Protein AF-A0A0P1FKQ5-F1 (afdb_monomer)

Nearest PDB structures (foldseek):
  5xxp-assembly1_B  TM=9.428E-01  e=2.043E-04  Cupriavidus necator
  1ixc-assembly1_B-2  TM=9.604E-01  e=7.512E-04  Cupriavidus necator
  7d98-assembly1_Q  TM=9.464E-01  e=1.116E-03  Cupriavidus necator
  2esn-assembly1_D  TM=8.314E-01  e=1.892E-02  Pseudomonas aeruginosa
  2esn-assembly1_C  TM=7.978E-01  e=2.119E-02  Pseudomonas aeruginosa

pLDDT: mean 91.48, std 8.64, range [44.66, 98.44]

Sequence (291 aa):
MAELKNHPLLFEMLRSFTTLAATLNLSRAVEHLGSTRQTVRRHINTLEEIKGERLFIVDDRQYHLTEAGRHALQEAQDLQERGLAWLNNETGHVGGLHHIAKDDEDGWYFYLQQHSLDKLWRDKSALLRQGVQCWAEAEGDITSEALDPVRSYLMVFRRASVGWVCSAVGSDSSYATWYGRRWEYSAVGREVPRLPGGATHASQLHQPFEEIRGTGSLLYDHIHTRMDRGEAGANESISFKRLLLGCRYPDNSFALASLVVRSHALEIQGVSASMIERMPKDLIMDDIRLG

Structure (mmCIF, N/CA/C/O backbone):
data_AF-A0A0P1FKQ5-F1
#
_entry.id   AF-A0A0P1FKQ5-F1
#
loop_
_atom_site.group_PDB
_atom_site.id
_atom_site.type_symbol
_atom_site.label_atom_id
_atom_site.label_alt_id
_atom_site.label_comp_id
_atom_site.label_asym_id
_atom_site.label_entity_id
_atom_site.label_seq_id
_atom_site.pdbx_PDB_ins_code
_atom_site.Cartn_x
_atom_site.Cartn_y
_atom_site.Cartn_z
_atom_site.occupancy
_atom_site.B_iso_or_equiv
_atom_site.auth_seq_id
_atom_site.auth_comp_id
_atom_site.auth_asym_id
_atom_site.auth_atom_id
_atom_site.pdbx_PDB_model_num
ATOM 1 N N . MET A 1 1 ? -30.309 -11.182 11.027 1.00 44.66 1 MET A N 1
ATOM 2 C CA . MET A 1 1 ? -30.112 -9.863 10.388 1.00 44.66 1 MET A CA 1
ATOM 3 C C . MET A 1 1 ? -30.263 -8.822 11.477 1.00 44.66 1 MET A C 1
ATOM 5 O O . MET A 1 1 ? -31.331 -8.773 12.071 1.00 44.66 1 MET A O 1
ATOM 9 N N . ALA A 1 2 ? -29.200 -8.095 11.824 1.00 46.97 2 ALA A N 1
ATOM 10 C CA . ALA A 1 2 ? -29.280 -7.063 12.856 1.00 46.97 2 ALA A CA 1
ATOM 11 C C . ALA A 1 2 ? -30.219 -5.942 12.377 1.00 46.97 2 ALA A C 1
ATOM 13 O O . ALA A 1 2 ? -29.979 -5.335 11.335 1.00 46.97 2 ALA A O 1
ATOM 14 N N . GLU A 1 3 ? -31.323 -5.720 13.091 1.00 50.19 3 GLU A N 1
ATOM 15 C CA . GLU A 1 3 ? -32.249 -4.620 12.816 1.00 50.19 3 GLU A CA 1
ATOM 16 C C . GLU A 1 3 ? -31.579 -3.255 13.048 1.00 50.19 3 GLU A C 1
ATOM 18 O O . GLU A 1 3 ? -30.845 -3.043 14.014 1.00 50.19 3 GLU A O 1
ATOM 23 N N . LEU A 1 4 ? -31.905 -2.314 12.159 1.00 54.69 4 LEU A N 1
ATOM 24 C CA . LEU A 1 4 ? -31.299 -1.003 11.892 1.00 54.69 4 LEU A CA 1
ATOM 25 C C . LEU A 1 4 ? -31.269 0.051 13.030 1.00 54.69 4 LEU A C 1
ATOM 27 O O . LEU A 1 4 ? -31.119 1.241 12.754 1.00 54.69 4 LEU A O 1
ATOM 31 N N . LYS A 1 5 ? -31.407 -0.301 14.310 1.00 54.97 5 LYS A N 1
ATOM 32 C CA . LYS A 1 5 ? -31.679 0.707 15.357 1.00 54.97 5 LYS A CA 1
ATOM 33 C C . LYS A 1 5 ? -30.505 1.624 15.741 1.00 54.97 5 LYS A C 1
ATOM 35 O O . LYS A 1 5 ? -30.769 2.686 16.292 1.00 54.97 5 LYS A O 1
ATOM 40 N N . ASN A 1 6 ? -29.250 1.292 15.411 1.00 55.19 6 ASN A N 1
ATOM 41 C CA . ASN A 1 6 ? -28.069 2.029 15.910 1.00 55.19 6 ASN A CA 1
ATOM 42 C C . ASN A 1 6 ? -27.022 2.434 14.843 1.00 55.19 6 ASN A C 1
ATOM 44 O O . ASN A 1 6 ? -25.974 2.977 15.194 1.00 55.19 6 ASN A O 1
ATOM 48 N N . HIS A 1 7 ? -27.292 2.234 13.545 1.00 60.81 7 HIS A N 1
ATOM 49 C CA . HIS A 1 7 ? -26.354 2.595 12.463 1.00 60.81 7 HIS A CA 1
ATOM 50 C C . HIS A 1 7 ? -25.954 4.079 12.377 1.00 60.81 7 HIS A C 1
ATOM 52 O O . HIS A 1 7 ? -24.790 4.322 12.057 1.00 60.81 7 HIS A O 1
ATOM 58 N N . PRO A 1 8 ? -26.818 5.072 12.692 1.00 68.31 8 PRO A N 1
ATOM 59 C CA . PRO A 1 8 ? -26.419 6.481 12.637 1.00 68.31 8 PRO A CA 1
ATOM 60 C C . PRO A 1 8 ? -25.232 6.816 13.551 1.00 68.31 8 PRO A C 1
ATOM 62 O O . PRO A 1 8 ? -24.541 7.802 13.326 1.00 68.31 8 PRO A O 1
ATOM 65 N N . LEU A 1 9 ? -24.988 5.992 14.577 1.00 84.44 9 LEU A N 1
ATOM 66 C CA . LEU A 1 9 ? -23.903 6.169 15.539 1.00 84.44 9 LEU A CA 1
ATOM 67 C C . LEU A 1 9 ? -22.698 5.268 15.263 1.00 84.44 9 LEU A C 1
ATOM 69 O O . LEU A 1 9 ? -21.765 5.285 16.058 1.00 84.44 9 LEU A O 1
ATOM 73 N N . LEU A 1 10 ? -22.683 4.481 14.177 1.00 86.94 10 LEU A N 1
ATOM 74 C CA . LEU A 1 10 ? -21.602 3.522 13.923 1.00 86.94 10 LEU A CA 1
ATOM 75 C C . LEU A 1 10 ? -20.231 4.196 13.952 1.00 86.94 10 LEU A C 1
ATOM 77 O O . LEU A 1 10 ? -19.339 3.718 14.643 1.00 86.94 10 LEU A O 1
ATOM 81 N N . PHE A 1 11 ? -20.087 5.343 13.292 1.00 88.75 11 PHE A N 1
ATOM 82 C CA . PHE A 1 11 ? -18.826 6.079 13.280 1.00 88.75 11 PHE A CA 1
ATOM 83 C C . PHE A 1 11 ? -18.373 6.491 14.695 1.00 88.75 11 PHE A C 1
ATOM 85 O O . PHE A 1 11 ? -17.226 6.261 15.077 1.00 88.75 11 PHE A O 1
ATOM 92 N N . GLU A 1 12 ? -19.287 6.997 15.525 1.00 91.25 12 GLU A N 1
ATOM 93 C CA . GLU A 1 12 ? -19.005 7.374 16.919 1.00 91.25 12 GLU A CA 1
ATOM 94 C C . GLU A 1 12 ? -18.741 6.166 17.833 1.00 91.25 12 GLU A C 1
ATOM 96 O O . GLU A 1 12 ? -17.929 6.242 18.764 1.00 91.25 12 GLU A O 1
ATOM 101 N N . MET A 1 13 ? -19.382 5.027 17.554 1.00 94.00 13 MET A N 1
ATOM 102 C CA . MET A 1 13 ? -19.121 3.766 18.246 1.00 94.00 13 MET A CA 1
ATOM 103 C C . MET A 1 13 ? -17.724 3.243 17.932 1.00 94.00 13 MET A C 1
ATOM 105 O O . MET A 1 13 ? -16.990 2.904 18.862 1.00 94.00 13 MET A O 1
ATOM 109 N N . LEU A 1 14 ? -17.324 3.264 16.657 1.00 93.94 14 LEU A N 1
ATOM 110 C CA . LEU A 1 14 ? -15.960 2.940 16.247 1.00 93.94 14 LEU A CA 1
ATOM 111 C C . LEU A 1 14 ? -14.962 3.888 16.929 1.00 93.94 14 LEU A C 1
ATOM 113 O O . LEU A 1 14 ? -13.979 3.416 17.486 1.00 93.94 14 LEU A O 1
ATOM 117 N N . ARG A 1 15 ? -15.247 5.203 17.003 1.00 94.25 15 ARG A N 1
ATOM 118 C CA . ARG A 1 15 ? -14.364 6.197 17.668 1.00 94.25 15 ARG A CA 1
ATOM 119 C C . ARG A 1 15 ? -14.183 5.907 19.140 1.00 94.25 15 ARG A C 1
ATOM 121 O O . ARG A 1 15 ? -13.068 5.972 19.656 1.00 94.25 15 ARG A O 1
ATOM 128 N N . SER A 1 16 ? -15.270 5.542 19.803 1.00 95.94 16 SER A N 1
ATOM 129 C CA . SER A 1 16 ? -15.245 5.164 21.211 1.00 95.94 16 SER A CA 1
ATOM 130 C C . SER A 1 16 ? -14.448 3.884 21.440 1.00 95.94 16 SER A C 1
ATOM 132 O O . SER A 1 16 ? -13.641 3.827 22.367 1.00 95.94 16 SER A O 1
ATOM 134 N N . PHE A 1 17 ? -14.635 2.884 20.577 1.00 97.00 17 PHE A N 1
ATOM 135 C CA . PHE A 1 17 ? -13.922 1.614 20.638 1.00 97.00 17 PHE A CA 1
ATOM 136 C C . PHE A 1 17 ? -12.420 1.775 20.415 1.00 97.00 17 PHE A C 1
ATOM 138 O O . PHE A 1 17 ? -11.643 1.404 21.296 1.00 97.00 17 PHE A O 1
ATOM 145 N N . THR A 1 18 ? -12.005 2.376 19.299 1.00 95.88 18 THR A N 1
ATOM 146 C CA . THR A 1 18 ? -10.585 2.506 18.948 1.00 95.88 18 THR A CA 1
ATOM 147 C C . THR A 1 18 ? -9.837 3.397 19.940 1.00 95.88 18 THR A C 1
ATOM 149 O O . THR A 1 18 ? -8.724 3.066 20.350 1.00 95.88 18 THR A O 1
ATOM 152 N N . THR A 1 19 ? -10.471 4.460 20.447 1.00 96.31 19 THR A N 1
ATOM 153 C CA . THR A 1 19 ? -9.855 5.330 21.464 1.00 96.31 19 THR A CA 1
ATOM 154 C C . THR A 1 19 ? -9.739 4.649 22.832 1.00 96.31 19 THR A C 1
ATOM 156 O O . THR A 1 19 ? -8.722 4.794 23.520 1.00 96.31 19 THR A O 1
ATOM 159 N N . LEU A 1 20 ? -10.749 3.880 23.257 1.00 96.94 20 LEU A N 1
ATOM 160 C CA . LEU A 1 20 ? -10.659 3.113 24.502 1.00 96.94 20 LEU A CA 1
ATOM 161 C C . LEU A 1 20 ? -9.626 1.987 24.390 1.00 96.94 20 LEU A C 1
ATOM 163 O O . LEU A 1 20 ? -8.878 1.767 25.337 1.00 96.94 20 LEU A O 1
ATOM 167 N N . ALA A 1 21 ? -9.536 1.328 23.236 1.00 96.12 21 ALA A N 1
ATOM 168 C CA . ALA A 1 21 ? -8.529 0.309 22.959 1.00 96.12 21 ALA A CA 1
ATOM 169 C C . ALA A 1 21 ? -7.102 0.876 23.011 1.00 96.12 21 ALA A C 1
ATOM 171 O O . ALA A 1 21 ? -6.214 0.242 23.573 1.00 96.12 21 ALA A O 1
ATOM 172 N N . ALA A 1 22 ? -6.894 2.090 22.493 1.00 94.19 22 ALA A N 1
ATOM 173 C CA . ALA A 1 22 ? -5.593 2.756 22.512 1.00 94.19 22 ALA A CA 1
ATOM 174 C C . ALA A 1 22 ? -5.168 3.231 23.913 1.00 94.19 22 ALA A C 1
ATOM 176 O O . ALA A 1 22 ? -3.981 3.266 24.230 1.00 94.19 22 ALA A O 1
ATOM 177 N N . THR A 1 23 ? -6.123 3.634 24.754 1.00 95.19 23 THR A N 1
ATOM 178 C CA . THR A 1 23 ? -5.828 4.219 26.075 1.00 95.19 23 THR A CA 1
ATOM 179 C C . THR A 1 23 ? -5.925 3.221 27.223 1.00 95.19 23 THR A C 1
ATOM 181 O O . THR A 1 23 ? -5.348 3.473 28.281 1.00 95.19 23 THR A O 1
ATOM 184 N N . LEU A 1 24 ? -6.709 2.149 27.052 1.00 95.31 24 LEU A N 1
ATOM 185 C CA . LEU A 1 24 ? -7.109 1.176 28.080 1.00 95.31 24 LEU A CA 1
ATOM 186 C C . LEU A 1 24 ? -7.627 1.824 29.381 1.00 95.31 24 LEU A C 1
ATOM 188 O O . LEU A 1 24 ? -7.669 1.215 30.452 1.00 95.31 24 LEU A O 1
A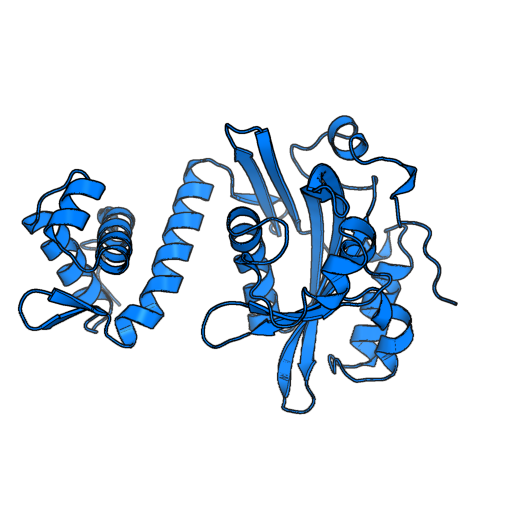TOM 192 N N . ASN A 1 25 ? -8.062 3.083 29.290 1.00 94.56 25 ASN A N 1
ATOM 193 C CA . ASN A 1 25 ? -8.460 3.910 30.415 1.00 94.56 25 ASN A CA 1
ATOM 194 C C . ASN A 1 25 ? -9.649 4.782 30.018 1.00 94.56 25 ASN A C 1
ATOM 196 O O . ASN A 1 25 ? -9.523 5.724 29.237 1.00 94.56 25 ASN A O 1
ATOM 200 N N . LEU A 1 26 ? -10.806 4.507 30.621 1.00 94.44 26 LEU A N 1
ATOM 201 C CA . LEU A 1 26 ? -12.048 5.198 30.284 1.00 94.44 26 LEU A CA 1
ATOM 202 C C . LEU A 1 26 ? -11.990 6.712 30.525 1.00 94.44 26 LEU A C 1
ATOM 204 O O . LEU A 1 26 ? -12.592 7.460 29.766 1.00 94.44 26 LEU A O 1
ATOM 208 N N . SER A 1 27 ? -11.300 7.179 31.568 1.00 94.31 27 SER A N 1
ATOM 209 C CA . SER A 1 27 ? -11.211 8.622 31.839 1.00 94.31 27 SER A CA 1
ATOM 210 C C . SER A 1 27 ? -10.424 9.329 30.744 1.00 94.31 27 SER A C 1
ATOM 212 O O . SER A 1 27 ? -10.889 10.334 30.218 1.00 94.31 27 SER A O 1
ATOM 214 N N . ARG A 1 28 ? -9.285 8.746 30.355 1.00 94.56 28 ARG A N 1
ATOM 215 C CA . ARG A 1 28 ? -8.435 9.274 29.288 1.00 94.56 28 ARG A CA 1
ATOM 216 C C . ARG A 1 28 ? -9.124 9.208 27.924 1.00 94.56 28 ARG A C 1
ATOM 218 O O . ARG A 1 28 ? -9.053 10.160 27.159 1.00 94.56 28 ARG A O 1
ATOM 225 N N . ALA A 1 29 ? -9.841 8.121 27.637 1.00 95.44 29 ALA A N 1
ATOM 226 C CA . ALA A 1 29 ? -10.614 7.993 26.403 1.00 95.44 29 ALA A CA 1
ATOM 227 C C . ALA A 1 29 ? -11.698 9.075 26.288 1.00 95.44 29 ALA A C 1
ATOM 229 O O . ALA A 1 29 ? -11.880 9.670 25.233 1.00 95.44 29 ALA A O 1
ATOM 230 N N . VAL A 1 30 ? -12.410 9.342 27.386 1.00 96.75 30 VAL A N 1
ATOM 231 C CA . VAL A 1 30 ? -13.463 10.363 27.443 1.00 96.75 30 VAL A CA 1
ATOM 232 C C . VAL A 1 30 ? -12.904 11.767 27.223 1.00 96.75 30 VAL A C 1
ATOM 234 O O . VAL A 1 30 ? -13.524 12.545 26.502 1.00 96.75 30 VAL A O 1
ATOM 237 N N . GLU A 1 31 ? -11.738 12.061 27.798 1.00 95.19 31 GLU A N 1
ATOM 238 C CA . GLU A 1 31 ? -11.009 13.313 27.581 1.00 95.19 31 GLU A CA 1
ATOM 239 C C . GLU A 1 31 ? -10.599 13.473 26.110 1.00 95.19 31 GLU A C 1
ATOM 241 O O . GLU A 1 31 ? -10.933 14.482 25.496 1.00 95.19 31 GLU A O 1
ATOM 246 N N . HIS A 1 32 ? -9.984 12.446 25.511 1.00 93.19 32 HIS A N 1
ATOM 247 C CA . HIS A 1 32 ? -9.588 12.456 24.096 1.00 93.19 32 HIS A CA 1
ATOM 248 C C . HIS A 1 32 ? -10.780 12.631 23.138 1.00 93.19 32 HIS A C 1
ATOM 250 O O . HIS A 1 32 ? -10.651 13.262 22.093 1.00 93.19 32 HIS A O 1
ATOM 256 N N . LEU A 1 33 ? -11.938 12.059 23.472 1.00 93.94 33 LEU A N 1
ATOM 257 C CA . LEU A 1 33 ? -13.133 12.110 22.626 1.00 93.94 33 LEU A CA 1
ATOM 258 C C . LEU A 1 33 ? -13.980 13.370 22.830 1.00 93.94 33 LEU A C 1
ATOM 260 O O . LEU A 1 33 ? -14.920 13.574 22.064 1.00 93.94 33 LEU A O 1
ATOM 264 N N . GLY A 1 34 ? -13.726 14.165 23.876 1.00 94.56 34 GLY A N 1
ATOM 265 C CA . GLY A 1 34 ? -14.634 15.244 24.278 1.00 94.56 34 GLY A CA 1
ATOM 266 C C . GLY A 1 34 ? -16.050 14.734 24.587 1.00 94.56 34 GLY A C 1
ATOM 267 O O . GLY A 1 34 ? -17.036 15.366 24.217 1.00 94.56 34 GLY A O 1
ATOM 268 N N . SER A 1 35 ? -16.163 13.552 25.205 1.00 94.88 35 SER A N 1
ATOM 269 C CA . SER A 1 35 ? -17.442 12.854 25.422 1.00 94.88 35 SER A CA 1
ATOM 270 C C . SER A 1 35 ? -17.767 12.690 26.916 1.00 94.88 35 SER A C 1
ATOM 272 O O . SER A 1 35 ? -17.207 13.373 27.768 1.00 94.88 35 SER A O 1
ATOM 274 N N . THR A 1 36 ? -18.676 11.775 27.272 1.00 96.19 36 THR A N 1
ATOM 275 C CA . THR A 1 36 ? -18.928 11.377 28.670 1.00 96.19 36 THR A CA 1
ATOM 276 C C . THR A 1 36 ? -18.642 9.893 28.881 1.00 96.19 36 THR A C 1
ATOM 278 O O . THR A 1 36 ? -18.781 9.080 27.963 1.00 96.19 36 THR A O 1
ATOM 281 N N . ARG A 1 37 ? -18.313 9.500 30.122 1.00 95.94 37 ARG A N 1
ATOM 282 C CA . ARG A 1 37 ? -18.133 8.080 30.492 1.00 95.94 37 ARG A CA 1
ATOM 283 C C . ARG A 1 37 ? -19.354 7.230 30.142 1.00 95.94 37 ARG A C 1
ATOM 285 O O . ARG A 1 37 ? -19.190 6.089 29.722 1.00 95.94 37 ARG A O 1
ATOM 292 N N . GLN A 1 38 ? -20.556 7.782 30.312 1.00 96.12 38 GLN A N 1
ATOM 293 C CA . GLN A 1 38 ? -21.804 7.089 30.002 1.00 96.12 38 GLN A CA 1
ATOM 294 C C . GLN A 1 38 ? -21.959 6.866 28.495 1.00 96.12 38 GLN A C 1
ATOM 296 O O . GLN A 1 38 ? -22.313 5.766 28.078 1.00 96.12 38 GLN A O 1
ATOM 301 N N . THR A 1 39 ? -21.644 7.876 27.681 1.00 95.00 39 THR A N 1
ATOM 302 C CA . THR A 1 39 ? -21.692 7.781 26.217 1.00 95.00 39 THR A CA 1
ATOM 303 C C . THR A 1 39 ? -20.722 6.726 25.698 1.00 95.00 39 THR A C 1
ATOM 305 O O . THR A 1 39 ? -21.145 5.827 24.976 1.00 95.00 39 THR A O 1
ATOM 308 N N . VAL A 1 40 ? -19.454 6.776 26.125 1.00 95.69 40 VAL A N 1
ATOM 309 C CA . VAL A 1 40 ? -18.434 5.805 25.698 1.00 95.69 40 VAL A CA 1
ATOM 310 C C . VAL A 1 40 ? -18.8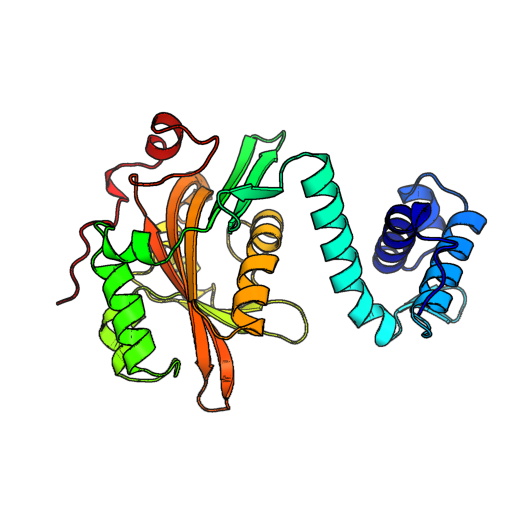37 4.387 26.111 1.00 95.69 40 VAL A C 1
ATOM 312 O O . VAL A 1 40 ? -18.856 3.498 25.269 1.00 95.69 40 VAL A O 1
ATOM 315 N N . ARG A 1 41 ? -19.261 4.165 27.366 1.00 95.88 41 ARG A N 1
ATOM 316 C CA . ARG A 1 41 ? -19.746 2.844 27.815 1.00 95.88 41 ARG A CA 1
ATOM 317 C C . ARG A 1 41 ? -20.933 2.347 26.994 1.00 95.88 41 ARG A C 1
ATOM 319 O O . ARG A 1 41 ? -20.957 1.181 26.617 1.00 95.88 41 ARG A O 1
ATOM 326 N N . ARG A 1 42 ? -21.900 3.221 26.699 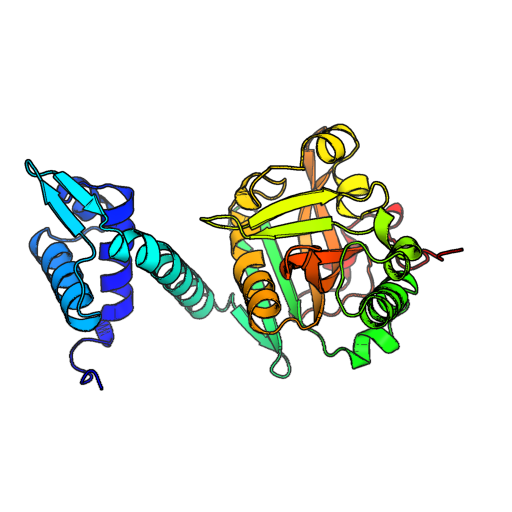1.00 95.19 42 ARG A N 1
ATOM 327 C CA . ARG A 1 42 ? -23.060 2.877 25.867 1.00 95.19 42 ARG A CA 1
ATOM 328 C C . ARG A 1 42 ? -22.629 2.468 24.461 1.00 95.19 42 ARG A C 1
ATOM 330 O O . ARG A 1 42 ? -23.130 1.469 23.960 1.00 95.19 42 ARG A O 1
ATOM 337 N N . HIS A 1 43 ? -21.706 3.208 23.848 1.00 95.44 43 HIS A N 1
ATOM 338 C CA . HIS A 1 43 ? -21.160 2.880 22.532 1.00 95.44 43 HIS A CA 1
ATOM 339 C C . HIS A 1 43 ? -20.480 1.507 22.519 1.00 95.44 43 HIS A C 1
ATOM 341 O O . HIS A 1 43 ? -20.783 0.705 21.642 1.00 95.44 43 HIS A O 1
ATOM 347 N N . ILE A 1 44 ? -19.631 1.208 23.511 1.00 95.56 44 ILE A N 1
ATOM 348 C CA . ILE A 1 44 ? -18.974 -0.103 23.618 1.00 95.56 44 ILE A CA 1
ATOM 349 C C . ILE A 1 44 ? -19.999 -1.222 23.795 1.00 95.56 44 ILE A C 1
ATOM 351 O O . ILE A 1 44 ? -19.982 -2.172 23.022 1.00 95.56 44 ILE A O 1
ATOM 355 N N . ASN A 1 45 ? -20.921 -1.092 24.755 1.00 94.62 45 ASN A N 1
ATOM 356 C CA . ASN A 1 45 ? -21.938 -2.118 25.004 1.00 94.62 45 ASN A CA 1
ATOM 357 C C . ASN A 1 45 ? -22.785 -2.382 23.751 1.00 94.62 45 ASN A C 1
ATOM 359 O O . ASN A 1 45 ? -23.026 -3.530 23.406 1.00 94.62 45 ASN A O 1
ATOM 363 N N . THR A 1 46 ? -23.177 -1.323 23.037 1.00 93.00 46 THR A N 1
ATOM 364 C CA . THR A 1 46 ? -23.955 -1.449 21.796 1.00 93.00 46 THR A CA 1
ATOM 365 C C . THR A 1 46 ? -23.155 -2.171 20.709 1.00 93.00 46 THR A C 1
ATOM 367 O O . THR A 1 46 ? -23.700 -3.014 20.003 1.00 93.00 46 THR A O 1
ATOM 370 N N . LEU A 1 47 ? -21.860 -1.868 20.566 1.00 92.81 47 LEU A N 1
ATOM 371 C CA . LEU A 1 47 ? -20.996 -2.531 19.588 1.00 92.81 47 LEU A CA 1
ATOM 372 C C . LEU A 1 47 ? -20.799 -4.021 19.918 1.00 92.81 47 LEU A C 1
ATOM 374 O O . LEU A 1 47 ? -20.886 -4.856 19.021 1.00 92.81 47 LEU A O 1
ATOM 378 N N . GLU A 1 48 ? -20.591 -4.356 21.195 1.00 94.69 48 GLU A N 1
ATOM 379 C CA . GLU A 1 48 ? -20.501 -5.742 21.682 1.00 94.69 48 GLU A CA 1
ATOM 380 C C . GLU A 1 48 ? -21.812 -6.513 21.459 1.00 94.69 48 GLU A C 1
ATOM 382 O O . GLU A 1 48 ? -21.787 -7.653 20.999 1.00 94.69 48 GLU A O 1
ATOM 387 N N . GLU A 1 49 ? -22.964 -5.883 21.713 1.00 92.94 49 GLU A N 1
ATOM 388 C CA . GLU A 1 49 ? -24.288 -6.458 21.444 1.00 92.94 49 GLU A CA 1
ATOM 389 C C . GLU A 1 49 ? -24.499 -6.741 19.950 1.00 92.94 49 GLU A C 1
ATOM 391 O O . GLU A 1 49 ? -24.968 -7.820 19.592 1.00 92.94 49 GLU A O 1
ATOM 396 N N . ILE A 1 50 ? -24.121 -5.805 19.068 1.00 89.56 50 ILE A N 1
ATOM 397 C CA . ILE A 1 50 ? -24.240 -5.973 17.610 1.00 89.56 50 ILE A CA 1
ATOM 398 C C . ILE A 1 50 ? -23.323 -7.093 17.103 1.00 89.56 50 ILE A C 1
ATOM 400 O O . ILE A 1 50 ? -23.739 -7.874 16.246 1.00 89.56 50 ILE A O 1
ATOM 404 N N . LYS A 1 51 ? -22.084 -7.178 17.608 1.00 88.94 51 LYS A N 1
ATOM 405 C CA . LYS A 1 51 ? -21.123 -8.219 17.201 1.00 88.94 51 LYS A CA 1
ATOM 406 C C . LYS A 1 51 ? -21.393 -9.578 17.855 1.00 88.94 51 LYS A C 1
ATOM 408 O O . LYS A 1 51 ? -20.908 -10.583 17.349 1.00 88.94 51 LYS A O 1
ATOM 413 N N . GLY A 1 52 ? -22.161 -9.622 18.945 1.00 93.50 52 GLY A N 1
ATOM 414 C CA . GLY A 1 52 ? -22.456 -10.848 19.690 1.00 93.50 52 GLY A CA 1
ATOM 415 C C . GLY A 1 52 ? -21.283 -11.368 20.529 1.00 93.50 52 GLY A C 1
ATOM 416 O O . GLY A 1 52 ? -21.301 -12.520 20.958 1.00 93.50 52 GLY A O 1
ATOM 417 N N . GLU A 1 53 ? -20.264 -10.542 20.772 1.00 95.31 53 GLU A N 1
ATOM 418 C CA . GLU A 1 53 ? -19.040 -10.910 21.488 1.00 95.31 53 GLU A CA 1
ATOM 419 C C . GLU A 1 53 ? -18.517 -9.740 22.332 1.00 95.31 53 GLU A C 1
ATOM 421 O O . GLU A 1 53 ? -18.708 -8.569 21.999 1.00 95.31 53 GLU A O 1
ATOM 426 N N . ARG A 1 54 ? -17.834 -10.052 23.440 1.00 97.00 54 ARG A N 1
ATOM 427 C CA . ARG A 1 54 ? -17.160 -9.044 24.269 1.00 97.00 54 ARG A CA 1
ATOM 428 C C . ARG A 1 54 ? -15.862 -8.606 23.604 1.00 97.00 54 ARG A C 1
ATOM 430 O O . ARG A 1 54 ? -15.015 -9.447 23.310 1.00 97.00 54 ARG A O 1
ATOM 437 N N . LEU A 1 55 ? -15.672 -7.302 23.454 1.00 97.06 55 LEU A N 1
ATOM 438 C CA . LEU A 1 55 ? -14.452 -6.681 22.941 1.00 97.06 55 LEU A CA 1
ATOM 439 C C . LEU A 1 55 ? -13.514 -6.270 24.080 1.00 97.06 55 LEU A C 1
ATOM 441 O O . LEU A 1 55 ? -12.294 -6.308 23.916 1.00 97.06 55 LEU A O 1
ATOM 445 N N . PHE A 1 56 ? -14.066 -5.939 25.251 1.00 97.56 56 PHE A N 1
ATOM 446 C CA . PHE A 1 56 ? -13.287 -5.662 26.454 1.00 97.56 56 PHE A CA 1
ATOM 447 C C . PHE A 1 56 ? -13.666 -6.561 27.626 1.00 97.5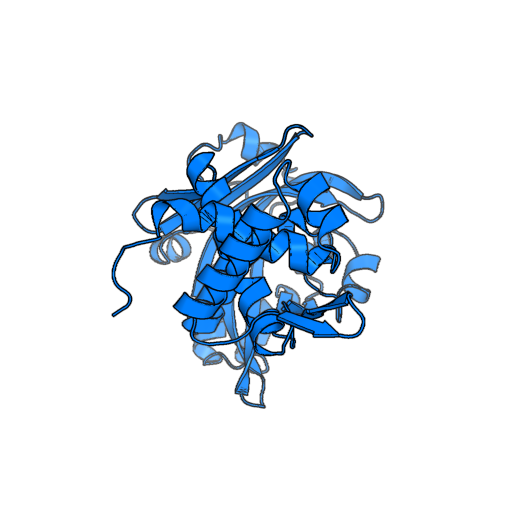6 56 PHE A C 1
ATOM 449 O O . PHE A 1 56 ? -14.812 -6.972 27.800 1.00 97.56 56 PHE A O 1
ATOM 456 N N . ILE A 1 57 ? -12.687 -6.773 28.498 1.00 95.94 57 ILE A N 1
ATOM 457 C CA . ILE A 1 57 ? -12.888 -7.192 29.882 1.00 95.94 57 ILE A CA 1
ATOM 458 C C . ILE A 1 57 ? -12.379 -6.089 30.804 1.00 95.94 57 ILE A C 1
ATOM 460 O O . ILE A 1 57 ? -11.445 -5.357 30.469 1.00 95.94 57 ILE A O 1
ATOM 464 N N . VAL A 1 58 ? -13.018 -5.952 31.961 1.00 92.88 58 VAL A N 1
ATOM 465 C CA . VAL A 1 58 ? -12.573 -5.032 33.006 1.00 92.88 58 VAL A CA 1
ATOM 466 C C . VAL A 1 58 ? -12.078 -5.870 34.167 1.00 92.88 58 VAL A C 1
ATOM 468 O O . VAL A 1 58 ? -12.870 -6.583 34.777 1.00 92.88 58 VAL A O 1
ATOM 471 N N . ASP A 1 59 ? -10.788 -5.760 34.457 1.00 91.25 59 ASP A N 1
ATOM 472 C CA . ASP A 1 59 ? -10.131 -6.429 35.576 1.00 91.25 59 ASP A CA 1
ATOM 473 C C . ASP A 1 59 ? -9.412 -5.378 36.422 1.00 91.25 59 ASP A C 1
ATOM 475 O O . ASP A 1 59 ? -8.805 -4.461 35.869 1.00 91.25 59 ASP A O 1
ATOM 479 N N . ASP A 1 60 ? -9.584 -5.419 37.743 1.00 86.94 60 ASP A N 1
ATOM 480 C CA . ASP A 1 60 ? -9.063 -4.413 38.683 1.00 86.94 60 ASP A CA 1
ATOM 481 C C . ASP A 1 60 ? -9.261 -2.945 38.239 1.00 86.94 60 ASP A C 1
ATOM 483 O O . ASP A 1 60 ? -8.411 -2.069 38.409 1.00 86.94 60 ASP A O 1
ATOM 487 N N . ARG A 1 61 ? -10.445 -2.648 37.679 1.00 82.88 61 ARG A N 1
ATOM 488 C CA . ARG A 1 61 ? -10.839 -1.329 37.129 1.00 82.88 61 ARG A CA 1
ATOM 489 C C . ARG A 1 61 ? -10.032 -0.873 35.902 1.00 82.88 61 ARG A C 1
ATOM 491 O O . ARG A 1 61 ? -10.191 0.277 35.484 1.00 82.88 61 ARG A O 1
ATOM 498 N N . GLN A 1 62 ? -9.236 -1.747 35.297 1.00 88.88 62 GLN A N 1
ATOM 499 C CA . GLN A 1 62 ? -8.522 -1.511 34.044 1.00 88.88 62 GLN A CA 1
ATOM 500 C C . GLN A 1 62 ? -9.183 -2.258 32.886 1.00 88.88 62 GLN A C 1
ATOM 502 O O . GLN A 1 62 ? -9.693 -3.367 33.045 1.00 88.88 62 GLN A O 1
ATOM 507 N N . TYR A 1 63 ? -9.201 -1.629 31.711 1.00 95.62 63 TYR A N 1
ATOM 508 C CA . TYR A 1 63 ? -9.732 -2.250 30.503 1.00 95.62 63 TYR A CA 1
ATOM 509 C C . TYR A 1 63 ? -8.648 -3.085 29.835 1.00 95.62 63 TYR A C 1
ATOM 511 O O . TYR A 1 63 ? -7.523 -2.626 29.676 1.00 95.62 63 TYR A O 1
ATOM 519 N N . HIS A 1 64 ? -9.019 -4.271 29.371 1.00 96.00 64 HIS A N 1
ATOM 520 C CA . HIS A 1 64 ? -8.169 -5.116 28.544 1.00 96.00 64 HIS A CA 1
ATOM 521 C C . HIS A 1 64 ? -8.965 -5.585 27.331 1.00 96.00 64 HIS A C 1
ATOM 523 O O . HIS A 1 64 ? -10.154 -5.889 27.445 1.00 96.00 64 HIS A O 1
ATOM 529 N N . LEU A 1 65 ? -8.320 -5.647 26.166 1.00 96.19 65 LEU A N 1
ATOM 530 C CA . LEU A 1 65 ? -8.936 -6.230 24.976 1.00 96.19 65 LEU A CA 1
ATOM 531 C C . LEU A 1 65 ? -9.036 -7.749 25.129 1.00 96.19 65 LEU A C 1
ATOM 533 O O . LEU A 1 65 ? -8.075 -8.415 25.530 1.00 96.19 65 LEU A O 1
ATOM 537 N N . THR A 1 66 ? -10.180 -8.302 24.747 1.00 95.69 66 THR A N 1
ATOM 538 C CA . THR A 1 66 ? -10.309 -9.742 24.496 1.00 95.69 66 THR A CA 1
ATOM 539 C C . THR A 1 66 ? -9.594 -10.117 23.194 1.00 95.69 66 THR A C 1
ATOM 541 O O . THR A 1 66 ? -9.097 -9.252 22.469 1.00 95.69 66 THR A O 1
ATOM 544 N N . GLU A 1 67 ? -9.551 -11.409 22.864 1.00 91.44 67 GLU A N 1
ATOM 545 C CA . GLU A 1 67 ? -9.075 -11.843 21.543 1.00 91.44 67 GLU A CA 1
ATOM 546 C C . GLU A 1 67 ? -9.966 -11.291 20.422 1.00 91.44 67 GLU A C 1
ATOM 548 O O . GLU A 1 67 ? -9.472 -10.688 19.472 1.00 91.44 67 GLU A O 1
ATOM 553 N N . ALA A 1 68 ? -11.288 -11.370 20.600 1.00 92.25 68 ALA A N 1
ATOM 554 C CA . ALA A 1 68 ? -12.264 -10.734 19.718 1.00 92.25 68 ALA A CA 1
ATOM 555 C C . ALA A 1 68 ? -12.033 -9.218 19.581 1.00 92.25 68 ALA A C 1
ATOM 557 O O . ALA A 1 68 ? -12.051 -8.680 18.477 1.00 92.25 68 ALA A O 1
ATOM 558 N N . GLY A 1 69 ? -11.748 -8.534 20.694 1.00 94.19 69 GLY A N 1
ATOM 559 C CA . GLY A 1 69 ? -11.394 -7.117 20.721 1.00 94.19 69 GLY A CA 1
ATOM 560 C C . GLY A 1 69 ? -10.146 -6.800 19.904 1.00 94.19 69 GLY A C 1
ATOM 561 O O . GLY A 1 69 ? -10.145 -5.833 19.149 1.00 94.19 69 GLY A O 1
ATOM 562 N N . ARG A 1 70 ? -9.097 -7.625 20.006 1.00 90.06 70 ARG A N 1
ATOM 563 C CA . ARG A 1 70 ? -7.872 -7.468 19.206 1.00 90.06 70 ARG A CA 1
ATOM 564 C C . ARG A 1 70 ? -8.138 -7.642 17.713 1.00 90.06 70 ARG A C 1
ATOM 566 O O . ARG A 1 70 ? -7.671 -6.821 16.929 1.00 90.06 70 ARG A O 1
ATOM 573 N N . HIS A 1 71 ? -8.908 -8.657 17.328 1.00 85.25 71 HIS A N 1
ATOM 574 C CA . HIS A 1 71 ? -9.267 -8.877 15.926 1.00 85.25 71 HIS A CA 1
ATOM 575 C C . HIS A 1 71 ? -10.141 -7.750 15.364 1.00 85.25 71 HIS A C 1
ATOM 577 O O . HIS A 1 71 ? -9.869 -7.245 14.278 1.00 85.25 71 HIS A O 1
ATOM 583 N N . ALA A 1 72 ? -11.154 -7.317 16.117 1.00 90.50 72 ALA A N 1
ATOM 584 C CA . ALA A 1 72 ? -12.067 -6.260 15.694 1.00 90.50 72 ALA A CA 1
ATOM 585 C C . ALA A 1 72 ? -11.403 -4.876 15.641 1.00 90.50 72 ALA A C 1
ATOM 587 O O . ALA A 1 72 ? -11.868 -4.012 14.902 1.00 90.50 72 ALA A O 1
ATOM 588 N N . LEU A 1 73 ? -10.349 -4.639 16.431 1.00 90.75 73 LEU A N 1
ATOM 589 C CA . LEU A 1 73 ? -9.677 -3.342 16.499 1.00 90.75 73 LEU A CA 1
ATOM 590 C C . LEU A 1 73 ? -9.135 -2.905 15.139 1.00 90.75 73 LEU A C 1
ATOM 592 O O . LEU A 1 73 ? -9.376 -1.767 14.746 1.00 90.75 73 LEU A O 1
ATOM 596 N N . GLN A 1 74 ? -8.455 -3.807 14.426 1.00 80.38 74 GLN A N 1
ATOM 597 C CA . GLN A 1 74 ? -7.882 -3.491 13.119 1.00 80.38 74 GLN A CA 1
ATOM 598 C C . GLN A 1 74 ? -8.986 -3.110 12.122 1.00 80.38 74 GLN A C 1
ATOM 600 O O . GLN A 1 74 ? -8.955 -2.027 11.550 1.00 80.38 74 GLN A O 1
ATOM 605 N N . GLU A 1 75 ? -10.024 -3.940 12.003 1.00 83.81 75 GLU A N 1
ATOM 606 C CA . GLU A 1 75 ? -11.153 -3.672 11.105 1.00 83.81 75 GLU A CA 1
ATOM 607 C C . GLU A 1 75 ? -11.873 -2.358 11.456 1.00 83.81 75 GLU A C 1
ATOM 609 O O . GLU A 1 75 ? -12.244 -1.584 10.573 1.00 83.81 75 GLU A O 1
ATOM 614 N N . ALA A 1 76 ? -12.044 -2.072 12.750 1.00 90.75 76 ALA A N 1
ATOM 615 C CA . ALA A 1 76 ? -12.646 -0.829 13.210 1.00 90.75 76 ALA A CA 1
ATOM 616 C C . ALA A 1 76 ? -11.810 0.398 12.826 1.00 90.75 76 ALA A C 1
ATOM 618 O O . ALA A 1 76 ? -12.382 1.391 12.379 1.00 90.75 76 ALA A O 1
ATOM 619 N N . GLN A 1 77 ? -10.486 0.332 12.979 1.00 86.88 77 GLN A N 1
ATOM 620 C CA . GLN A 1 77 ? -9.571 1.391 12.544 1.00 86.88 77 GLN A CA 1
ATOM 621 C C . GLN A 1 77 ? -9.648 1.583 11.025 1.00 86.88 77 GLN A C 1
ATOM 623 O O . GLN A 1 77 ? -9.870 2.704 10.568 1.00 86.88 77 GLN A O 1
ATOM 628 N N . ASP A 1 78 ? -9.615 0.497 10.249 1.00 80.81 78 ASP A N 1
ATOM 629 C CA . ASP A 1 78 ? -9.693 0.563 8.787 1.00 80.81 78 ASP A CA 1
ATOM 630 C C . ASP A 1 78 ? -11.022 1.165 8.297 1.00 80.81 78 ASP A C 1
ATOM 632 O O . ASP A 1 78 ? -11.068 1.866 7.285 1.00 80.81 78 ASP A O 1
ATOM 636 N N . LEU A 1 79 ? -12.140 0.876 8.975 1.00 85.81 79 LEU A N 1
ATOM 637 C CA . LEU A 1 79 ? -13.447 1.462 8.655 1.00 85.81 79 LEU A CA 1
ATOM 638 C C . LEU A 1 79 ? -13.493 2.962 8.962 1.00 85.81 79 LEU A C 1
ATOM 640 O O . LEU A 1 79 ? -14.106 3.722 8.213 1.00 85.81 79 LEU A O 1
ATOM 644 N N . GLN A 1 80 ? -12.849 3.401 10.044 1.00 87.44 80 GLN A N 1
ATOM 645 C CA . GLN A 1 80 ? -12.762 4.821 10.378 1.00 87.44 80 GLN A CA 1
ATOM 646 C C . GLN A 1 80 ? -11.905 5.593 9.394 1.00 87.44 80 GLN A C 1
ATOM 648 O O . GLN A 1 80 ? -12.332 6.647 8.928 1.00 87.44 80 GLN A O 1
ATOM 653 N N . GLU A 1 81 ? -10.724 5.067 9.074 1.00 82.38 81 GLU A N 1
ATOM 654 C CA . GLU A 1 81 ? -9.812 5.680 8.113 1.00 82.38 81 GLU A CA 1
ATOM 655 C C . GLU A 1 81 ? -10.485 5.808 6.746 1.00 82.38 81 GLU A C 1
ATOM 657 O O . GLU A 1 81 ? -10.499 6.894 6.169 1.00 82.38 81 GLU A O 1
ATOM 662 N N . ARG A 1 82 ? -11.157 4.746 6.277 1.00 81.62 82 ARG A N 1
ATOM 663 C CA . ARG A 1 82 ? -11.943 4.782 5.033 1.00 81.62 82 ARG A CA 1
ATOM 664 C C . ARG A 1 82 ? -13.109 5.766 5.096 1.00 81.62 82 ARG A C 1
ATOM 666 O O . ARG A 1 82 ? -13.348 6.481 4.128 1.00 81.62 82 ARG A O 1
ATOM 673 N N . GLY A 1 83 ? -13.826 5.826 6.219 1.00 85.56 83 GLY A N 1
ATOM 674 C CA . GLY A 1 83 ? -14.933 6.765 6.408 1.00 85.56 83 GLY A CA 1
ATOM 675 C C . GLY A 1 83 ? -14.484 8.228 6.368 1.00 85.56 83 GLY A C 1
ATOM 676 O O . GLY A 1 83 ? -15.114 9.040 5.696 1.00 85.56 83 GLY A O 1
ATOM 677 N N . LEU A 1 84 ? -13.376 8.553 7.038 1.00 84.75 84 LEU A N 1
ATOM 678 C CA . LEU A 1 84 ? -12.771 9.889 7.010 1.00 84.75 84 LEU A CA 1
ATOM 679 C C . LEU A 1 84 ? -12.268 10.247 5.612 1.00 84.75 84 LEU A C 1
ATOM 681 O O . LEU A 1 84 ? -12.596 11.317 5.110 1.00 84.75 84 LEU A O 1
ATOM 685 N N . ALA A 1 85 ? -11.544 9.332 4.962 1.00 84.81 85 ALA A N 1
ATOM 686 C CA . ALA A 1 85 ? -11.069 9.536 3.600 1.00 84.81 85 ALA A CA 1
ATOM 687 C C . ALA A 1 85 ? -12.237 9.790 2.634 1.00 84.81 85 ALA A C 1
ATOM 689 O O . ALA A 1 85 ? -12.160 10.674 1.787 1.00 84.81 85 ALA A O 1
ATOM 690 N N . TRP A 1 86 ? -13.353 9.068 2.781 1.00 85.88 86 TRP A N 1
ATOM 691 C CA . TRP A 1 86 ? -14.541 9.289 1.958 1.00 85.88 86 TRP A CA 1
ATOM 692 C C . TRP A 1 86 ? -15.180 10.662 2.212 1.00 85.88 86 TRP A C 1
ATOM 694 O O . TRP A 1 86 ? -15.485 11.373 1.258 1.00 85.88 86 TRP A O 1
ATOM 704 N N . LEU A 1 87 ? -15.328 11.073 3.479 1.00 86.12 87 LEU A N 1
ATOM 705 C CA . LEU A 1 87 ? -15.855 12.400 3.835 1.00 86.12 87 LEU A CA 1
ATOM 706 C C . LEU A 1 87 ? -14.990 13.544 3.286 1.00 86.12 87 LEU A C 1
ATOM 708 O O . LEU A 1 87 ? -15.523 14.576 2.880 1.00 86.12 87 LEU A O 1
ATOM 712 N N . ASN A 1 88 ? -13.674 13.341 3.238 1.00 86.38 88 ASN A N 1
ATOM 713 C CA . ASN A 1 88 ? -12.719 14.310 2.711 1.00 86.38 88 ASN A CA 1
ATOM 714 C C . ASN A 1 88 ? -12.580 14.262 1.177 1.00 86.38 88 ASN A C 1
ATOM 716 O O . ASN A 1 88 ? -11.841 15.064 0.613 1.00 86.38 88 ASN A O 1
ATOM 720 N N . ASN A 1 89 ? -13.297 13.367 0.484 1.00 87.19 89 ASN A N 1
ATOM 721 C CA . ASN A 1 89 ? -13.121 13.075 -0.947 1.00 87.19 89 ASN A CA 1
ATOM 722 C C . ASN A 1 89 ? -11.697 12.600 -1.310 1.00 87.19 89 ASN A C 1
ATOM 724 O O . ASN A 1 89 ? -11.260 12.754 -2.448 1.00 87.19 89 ASN A O 1
ATOM 728 N N . GLU A 1 90 ? -10.987 11.997 -0.352 1.00 89.88 90 GLU A N 1
ATOM 729 C CA . GLU A 1 90 ? -9.633 11.457 -0.521 1.00 89.88 90 GLU A CA 1
ATOM 730 C C . GLU A 1 90 ? -9.626 10.062 -1.151 1.00 89.88 90 GLU A C 1
ATOM 732 O O . GLU A 1 90 ? -8.596 9.624 -1.650 1.00 89.88 90 GLU A O 1
ATOM 737 N N . THR A 1 91 ? -10.745 9.333 -1.120 1.00 89.81 91 THR A N 1
ATOM 738 C CA . THR A 1 91 ? -10.864 8.003 -1.732 1.00 89.81 91 THR A CA 1
ATOM 739 C C . THR A 1 91 ? -12.131 7.883 -2.566 1.00 89.81 91 THR A C 1
ATOM 741 O O . THR A 1 91 ? -13.184 8.423 -2.222 1.00 89.81 91 THR A O 1
ATOM 744 N N . GLY A 1 92 ? -12.039 7.154 -3.673 1.00 90.38 92 GLY A N 1
ATOM 745 C CA . GLY A 1 92 ? -13.136 6.975 -4.608 1.00 90.38 92 GLY A CA 1
ATOM 746 C C . GLY A 1 92 ? -12.837 5.917 -5.659 1.00 90.38 92 GLY A C 1
ATOM 747 O O . GLY A 1 92 ? -12.049 4.994 -5.441 1.00 90.38 92 GLY A O 1
ATOM 748 N N . HIS A 1 93 ? -13.507 6.052 -6.803 1.00 91.94 93 HIS A N 1
ATOM 749 C CA . HIS A 1 93 ? -13.301 5.183 -7.953 1.00 91.94 93 HIS A CA 1
ATOM 750 C C . HIS A 1 93 ? -13.247 5.988 -9.253 1.00 91.94 93 HIS A C 1
ATOM 752 O O . HIS A 1 93 ? -14.044 6.904 -9.454 1.00 91.94 93 HIS A O 1
ATOM 758 N N . VAL A 1 94 ? -12.370 5.579 -10.168 1.00 92.94 94 VAL A N 1
ATOM 759 C CA . VAL A 1 94 ? -12.271 6.092 -11.540 1.00 92.94 94 VAL A CA 1
ATOM 760 C C . VAL A 1 94 ? -12.475 4.922 -12.491 1.00 92.94 94 VAL A C 1
ATOM 762 O O . VAL A 1 94 ? -11.751 3.934 -12.439 1.00 92.94 94 VAL A O 1
ATOM 765 N N . GLY A 1 95 ? -13.513 4.982 -13.331 1.00 89.56 95 GLY A N 1
ATOM 766 C CA . GLY A 1 95 ? -13.861 3.858 -14.213 1.00 89.56 95 GLY A CA 1
ATOM 767 C C . GLY A 1 95 ? -14.194 2.559 -13.461 1.00 89.56 95 GLY A C 1
ATOM 768 O O . GLY A 1 95 ? -13.987 1.478 -14.001 1.00 89.56 95 GLY A O 1
ATOM 769 N N . GLY A 1 96 ? -14.673 2.662 -12.215 1.00 91.81 96 GLY A N 1
ATOM 770 C CA . GLY A 1 96 ? -14.964 1.518 -11.342 1.00 91.81 96 GLY A CA 1
ATOM 771 C C . GLY A 1 96 ? -13.750 0.931 -10.613 1.00 91.81 96 GLY A C 1
ATOM 772 O O . GLY A 1 96 ? -13.918 -0.026 -9.867 1.00 91.81 96 GLY A O 1
ATOM 773 N N . LEU A 1 97 ? -12.555 1.501 -10.793 1.00 93.81 97 LEU A N 1
ATOM 774 C CA . LEU A 1 97 ? -11.311 1.060 -10.157 1.00 93.81 97 LEU A CA 1
ATOM 775 C C . LEU A 1 97 ? -10.892 2.022 -9.047 1.00 93.81 97 LEU A C 1
ATOM 777 O O . LEU A 1 97 ? -11.209 3.208 -9.118 1.00 93.81 97 LEU A O 1
ATOM 781 N N . HIS A 1 98 ? -10.203 1.520 -8.023 1.00 93.50 98 HIS A N 1
ATOM 782 C CA . HIS A 1 98 ? -9.873 2.287 -6.824 1.00 93.50 98 HIS A CA 1
ATOM 783 C C . HIS A 1 98 ? -9.014 3.521 -7.129 1.00 93.50 98 HIS A C 1
ATOM 785 O O . HIS A 1 98 ? -8.094 3.491 -7.951 1.00 93.50 98 HIS A O 1
ATOM 791 N N . HIS A 1 99 ? -9.308 4.611 -6.428 1.00 95.00 99 HIS A N 1
ATOM 792 C CA . HIS A 1 99 ? -8.596 5.876 -6.531 1.00 95.00 99 HIS A CA 1
ATOM 793 C C . HIS A 1 99 ? -8.416 6.502 -5.148 1.00 95.00 99 HIS A C 1
ATOM 795 O O . HIS A 1 99 ? -9.312 6.438 -4.301 1.00 95.00 99 HIS A O 1
ATOM 801 N N . ILE A 1 100 ? -7.242 7.091 -4.935 1.00 94.38 100 ILE A N 1
ATOM 802 C CA . ILE A 1 100 ? -6.883 7.878 -3.758 1.00 94.38 100 ILE A CA 1
ATOM 803 C C . ILE A 1 100 ? -6.314 9.211 -4.247 1.00 94.38 100 ILE A C 1
ATOM 805 O O . ILE A 1 100 ? -5.434 9.233 -5.112 1.00 94.38 100 ILE A O 1
ATOM 809 N N . ALA A 1 101 ? -6.787 10.313 -3.677 1.00 94.88 101 ALA A N 1
ATOM 810 C CA . ALA A 1 101 ? -6.241 11.649 -3.863 1.00 94.88 101 ALA A CA 1
ATOM 811 C C . ALA A 1 101 ? -6.156 12.357 -2.514 1.00 94.88 101 ALA A C 1
ATOM 813 O O . ALA A 1 101 ? -7.120 12.967 -2.061 1.00 94.88 101 ALA A O 1
ATOM 814 N N . LYS A 1 102 ? -4.998 12.240 -1.865 1.00 92.00 102 LYS A N 1
ATOM 815 C CA . LYS A 1 102 ? -4.776 12.781 -0.531 1.00 92.00 102 LYS A CA 1
ATOM 816 C C . LYS A 1 102 ? -3.695 13.847 -0.530 1.00 92.00 102 LYS A C 1
ATOM 818 O O . LYS A 1 102 ? -2.585 13.603 -1.000 1.00 92.00 102 LYS A O 1
ATOM 823 N N . ASP A 1 103 ? -4.017 14.966 0.096 1.00 90.25 103 ASP A N 1
ATOM 824 C CA . ASP A 1 103 ? -3.120 16.068 0.410 1.00 90.25 103 ASP A CA 1
ATOM 825 C C . ASP A 1 103 ? -3.137 16.287 1.925 1.00 90.25 103 ASP A C 1
ATOM 827 O O . ASP A 1 103 ? -4.189 16.203 2.557 1.00 90.25 103 ASP A O 1
ATOM 831 N N . ASP A 1 104 ? -1.970 16.534 2.507 1.00 84.00 104 ASP A N 1
ATOM 832 C CA . ASP A 1 104 ? -1.797 16.844 3.924 1.00 84.00 104 ASP A CA 1
ATOM 833 C C . ASP A 1 104 ? -1.324 18.295 4.097 1.00 84.00 104 ASP A C 1
ATOM 835 O O . ASP A 1 104 ? -0.679 18.867 3.212 1.00 84.00 104 ASP A O 1
ATOM 839 N N . GLU A 1 105 ? -1.619 18.891 5.251 1.00 77.50 105 GLU A N 1
ATOM 840 C CA . GLU A 1 105 ? -1.292 20.285 5.577 1.00 77.50 105 GLU A CA 1
ATOM 841 C C . GLU A 1 105 ? 0.226 20.534 5.567 1.00 77.50 105 GLU A C 1
ATOM 843 O O . GLU A 1 105 ? 0.684 21.600 5.151 1.00 77.50 105 GLU A O 1
ATOM 848 N N . ASP A 1 106 ? 1.015 19.514 5.917 1.00 80.50 106 ASP A N 1
ATOM 849 C CA . ASP A 1 106 ? 2.484 19.547 5.919 1.00 80.50 106 ASP A CA 1
ATOM 850 C C . ASP A 1 106 ? 3.107 19.367 4.515 1.00 80.50 106 ASP A C 1
ATOM 852 O O . ASP A 1 106 ? 4.326 19.240 4.356 1.00 80.50 106 ASP A O 1
ATOM 856 N N . GLY A 1 107 ? 2.284 19.344 3.460 1.00 82.62 107 GLY A N 1
ATOM 857 C CA . GLY A 1 107 ? 2.731 19.219 2.070 1.00 82.62 107 GLY A CA 1
ATOM 858 C C . GLY A 1 107 ? 3.170 17.805 1.674 1.00 82.62 107 GLY A C 1
ATOM 859 O O . GLY A 1 107 ? 3.827 17.629 0.635 1.00 82.62 107 GLY A O 1
ATOM 860 N N . TRP A 1 108 ? 2.835 16.803 2.494 1.00 89.44 108 TRP A N 1
ATOM 861 C CA . TRP A 1 108 ? 2.806 15.403 2.079 1.00 89.44 108 TRP A CA 1
ATOM 862 C C . TRP A 1 108 ? 1.560 15.152 1.228 1.00 89.44 108 TRP A C 1
ATOM 864 O O . TRP A 1 108 ? 0.519 15.762 1.435 1.00 89.44 108 TRP A O 1
ATOM 874 N N . TYR A 1 109 ? 1.671 14.262 0.250 1.00 93.00 109 TYR A N 1
ATOM 875 C CA . TYR A 1 109 ? 0.551 13.897 -0.607 1.00 93.00 109 TYR A CA 1
ATOM 876 C C . TYR A 1 109 ? 0.698 12.454 -1.077 1.00 93.00 109 TYR A C 1
ATOM 878 O O . TYR A 1 109 ? 1.813 11.928 -1.185 1.00 93.00 109 TYR A O 1
ATOM 886 N N . PHE A 1 110 ? -0.421 11.817 -1.397 1.00 94.38 110 PHE A N 1
ATOM 887 C CA . PHE A 1 110 ? -0.463 10.476 -1.961 1.00 94.38 110 PHE A CA 1
ATOM 888 C C . PHE A 1 110 ? -1.620 10.357 -2.943 1.00 94.38 110 PHE A C 1
ATOM 890 O O . PHE A 1 110 ? -2.791 10.381 -2.566 1.00 94.38 110 PHE A O 1
ATOM 897 N N . TYR A 1 111 ? -1.265 10.198 -4.213 1.00 96.69 111 TYR A N 1
ATOM 898 C CA . TYR A 1 111 ? -2.203 9.942 -5.289 1.00 96.69 111 TYR A CA 1
ATOM 899 C C . TYR A 1 111 ? -1.978 8.534 -5.822 1.00 96.69 111 TYR A C 1
ATOM 901 O O . TYR A 1 111 ? -0.857 8.184 -6.196 1.00 96.69 111 TYR A O 1
ATOM 909 N N . LEU A 1 112 ? -3.042 7.741 -5.880 1.00 96.94 112 LEU A N 1
ATOM 910 C CA . LEU A 1 112 ? -3.044 6.392 -6.437 1.00 96.94 112 LEU A CA 1
ATOM 911 C C . LEU A 1 112 ? -4.253 6.240 -7.351 1.00 96.94 112 LEU A C 1
ATOM 913 O O . LEU A 1 112 ? -5.364 6.617 -6.988 1.00 96.94 112 LEU A O 1
ATOM 917 N N . GLN A 1 113 ? -4.052 5.644 -8.519 1.00 97.62 113 GLN A N 1
ATOM 918 C CA . GLN A 1 113 ? -5.145 5.202 -9.373 1.00 97.62 113 GLN A CA 1
ATOM 919 C C . GLN A 1 113 ? -4.868 3.795 -9.887 1.00 97.62 113 GLN A C 1
ATOM 921 O O . GLN A 1 113 ? -3.837 3.550 -10.516 1.00 97.62 113 GLN A O 1
ATOM 926 N N . GLN A 1 114 ? -5.808 2.886 -9.644 1.00 97.44 114 GLN A N 1
ATOM 927 C CA . GLN A 1 114 ? -5.816 1.571 -10.268 1.00 97.44 114 GLN A CA 1
ATOM 928 C C . GLN A 1 114 ? -6.187 1.687 -11.752 1.00 97.44 114 GLN A C 1
ATOM 930 O O . GLN A 1 114 ? -7.028 2.493 -12.157 1.00 97.44 114 GLN A O 1
ATOM 935 N N . HIS A 1 115 ? -5.591 0.830 -12.572 1.00 97.25 115 HIS A N 1
ATOM 936 C CA . HIS A 1 115 ? -5.831 0.760 -14.005 1.00 97.25 115 HIS A CA 1
ATOM 937 C C . HIS A 1 115 ? -6.168 -0.658 -14.457 1.00 97.25 115 HIS A C 1
ATOM 939 O O . HIS A 1 115 ? -5.703 -1.652 -13.903 1.00 97.25 115 HIS A O 1
ATOM 945 N N . SER A 1 116 ? -6.945 -0.739 -15.539 1.00 94.56 116 SER A N 1
ATOM 946 C CA . SER A 1 116 ? -7.165 -1.996 -16.250 1.00 94.56 116 SER A CA 1
ATOM 947 C C . SER A 1 116 ? -5.843 -2.568 -16.760 1.00 94.56 116 SER A C 1
ATOM 949 O O . SER A 1 116 ? -4.977 -1.839 -17.248 1.00 94.56 116 SER A O 1
ATOM 951 N N . LEU A 1 117 ? -5.730 -3.893 -16.736 1.00 92.75 117 LEU A N 1
ATOM 952 C CA . LEU A 1 117 ? -4.570 -4.621 -17.250 1.00 92.75 117 LEU A CA 1
ATOM 953 C C . LEU A 1 117 ? -4.383 -4.470 -18.757 1.00 92.75 117 LEU A C 1
ATOM 955 O O . LEU A 1 117 ? -3.260 -4.555 -19.241 1.00 92.75 117 LEU A O 1
ATOM 959 N N . ASP A 1 118 ? -5.450 -4.162 -19.501 1.00 93.12 118 ASP A N 1
ATOM 960 C CA . ASP A 1 118 ? -5.342 -3.791 -20.918 1.00 93.12 118 ASP A CA 1
ATOM 961 C C . ASP A 1 118 ? -4.381 -2.607 -21.123 1.00 93.12 118 ASP A C 1
ATOM 963 O O . ASP A 1 118 ? -3.630 -2.561 -22.099 1.00 93.12 118 ASP A O 1
ATOM 967 N N . LYS A 1 119 ? -4.330 -1.686 -20.152 1.00 94.06 119 LYS A N 1
ATOM 968 C CA . LYS A 1 119 ? -3.407 -0.554 -20.179 1.00 94.06 119 LYS A CA 1
ATOM 969 C C . LYS A 1 119 ? -1.951 -0.995 -20.054 1.00 94.06 119 LYS A C 1
ATOM 971 O O . LYS A 1 119 ? -1.107 -0.453 -20.760 1.00 94.06 119 LYS A O 1
ATOM 976 N N . LEU A 1 120 ? -1.662 -1.989 -19.213 1.00 92.69 120 LEU A N 1
ATOM 977 C CA . LEU A 1 120 ? -0.311 -2.520 -19.015 1.00 92.69 120 LEU A CA 1
ATOM 978 C C . LEU A 1 120 ? 0.266 -3.093 -20.320 1.00 92.69 120 LEU A C 1
ATOM 980 O O . LEU A 1 120 ? 1.443 -2.898 -20.619 1.00 92.69 120 LEU A O 1
ATOM 984 N N . TRP A 1 121 ? -0.563 -3.733 -21.150 1.00 91.88 121 TRP A N 1
ATOM 985 C CA . TRP A 1 121 ? -0.118 -4.281 -22.438 1.00 91.88 121 TRP A CA 1
ATOM 986 C C . TRP A 1 121 ? 0.255 -3.213 -23.466 1.00 91.88 121 TRP A C 1
ATOM 988 O O . TRP A 1 121 ? 1.065 -3.473 -24.354 1.00 91.88 121 TRP A O 1
ATOM 998 N N . ARG A 1 122 ? -0.303 -2.009 -23.325 1.00 89.44 122 ARG A N 1
ATOM 999 C CA . ARG A 1 122 ? -0.005 -0.836 -24.161 1.00 89.44 122 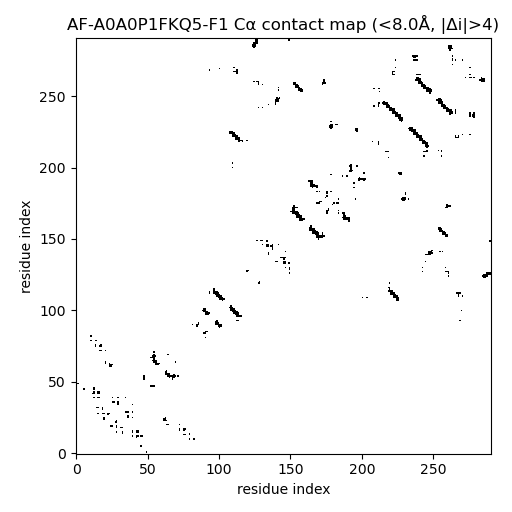ARG A CA 1
ATOM 1000 C C . ARG A 1 122 ? 1.032 0.092 -23.529 1.00 89.44 122 ARG A C 1
ATOM 1002 O O . ARG A 1 122 ? 1.422 1.077 -24.155 1.00 89.44 122 ARG A O 1
ATOM 1009 N N . ASP A 1 123 ? 1.452 -0.197 -22.298 1.00 87.69 123 ASP A N 1
ATOM 1010 C CA . ASP A 1 123 ? 2.476 0.567 -21.599 1.00 87.69 123 ASP A CA 1
ATOM 1011 C C . ASP A 1 123 ? 3.822 0.472 -22.335 1.00 87.69 123 ASP A C 1
ATOM 1013 O O . ASP A 1 123 ? 4.035 -0.406 -23.169 1.00 87.69 123 ASP A O 1
ATOM 1017 N N . LYS A 1 124 ? 4.776 1.357 -22.048 1.00 86.06 124 LYS A N 1
ATOM 1018 C CA . LYS A 1 124 ? 6.121 1.256 -22.634 1.00 86.06 124 LYS A CA 1
ATOM 1019 C C . LYS A 1 124 ? 6.995 0.241 -21.897 1.00 86.06 124 LYS A C 1
ATOM 1021 O O . LYS A 1 124 ? 7.783 -0.446 -22.547 1.00 86.06 124 LYS A O 1
ATOM 1026 N N . SER A 1 125 ? 6.795 0.073 -20.591 1.00 93.06 125 SER A N 1
ATOM 1027 C CA . SER A 1 125 ? 7.658 -0.734 -19.733 1.00 93.06 125 SER A CA 1
ATOM 1028 C C . SER A 1 125 ? 7.645 -2.217 -20.109 1.00 93.06 125 SER A C 1
ATOM 1030 O O . SER A 1 125 ? 6.667 -2.936 -19.887 1.00 93.06 125 SER A O 1
ATOM 1032 N N . ALA A 1 126 ? 8.766 -2.693 -20.654 1.00 94.12 126 ALA A N 1
ATOM 1033 C CA . ALA A 1 126 ? 8.978 -4.117 -20.904 1.00 94.12 126 ALA A CA 1
ATOM 1034 C C . ALA A 1 126 ? 9.023 -4.914 -19.593 1.00 94.12 126 ALA A C 1
ATOM 1036 O O . ALA A 1 126 ? 8.429 -5.986 -19.516 1.00 94.12 126 ALA A O 1
ATOM 1037 N N . LEU A 1 127 ? 9.637 -4.339 -18.553 1.00 96.50 127 LEU A N 1
ATOM 1038 C CA . LEU A 1 127 ? 9.758 -4.950 -17.232 1.00 96.50 127 LEU A CA 1
ATOM 1039 C C . LEU A 1 127 ? 8.393 -5.308 -16.621 1.00 96.50 127 LEU A C 1
ATOM 1041 O O . LEU A 1 127 ? 8.217 -6.424 -16.143 1.00 96.50 127 LEU A O 1
ATOM 1045 N N . LEU A 1 128 ? 7.400 -4.411 -16.677 1.00 96.81 128 LEU A N 1
ATOM 1046 C CA . LEU A 1 128 ? 6.064 -4.697 -16.129 1.00 96.81 128 LEU A CA 1
ATOM 1047 C C . LEU A 1 128 ? 5.340 -5.812 -16.892 1.00 96.81 128 LEU A C 1
ATOM 1049 O O . LEU A 1 128 ? 4.737 -6.686 -16.270 1.00 96.81 128 LEU A O 1
ATOM 1053 N N . ARG A 1 129 ? 5.421 -5.815 -18.231 1.00 95.62 129 ARG A N 1
ATOM 1054 C CA . ARG A 1 129 ? 4.848 -6.894 -19.055 1.00 95.62 129 ARG A CA 1
ATOM 1055 C C . ARG A 1 129 ? 5.498 -8.237 -18.750 1.00 95.62 129 ARG A C 1
ATOM 1057 O O . ARG A 1 129 ? 4.792 -9.232 -18.606 1.00 95.62 129 ARG A O 1
ATOM 1064 N N . GLN A 1 130 ? 6.819 -8.247 -18.618 1.00 96.06 130 GLN A N 1
ATOM 1065 C CA . GLN A 1 130 ? 7.567 -9.446 -18.270 1.00 96.06 130 GLN A CA 1
ATOM 1066 C C . GLN A 1 130 ? 7.244 -9.923 -16.854 1.00 96.06 130 GLN A C 1
ATOM 1068 O O . GLN A 1 130 ? 7.103 -11.119 -16.645 1.00 96.06 130 GLN A O 1
ATOM 1073 N N . GLY A 1 131 ? 7.002 -9.010 -15.908 1.00 96.81 131 GLY A N 1
ATOM 1074 C CA . GLY A 1 131 ? 6.506 -9.346 -14.573 1.00 96.81 131 GLY 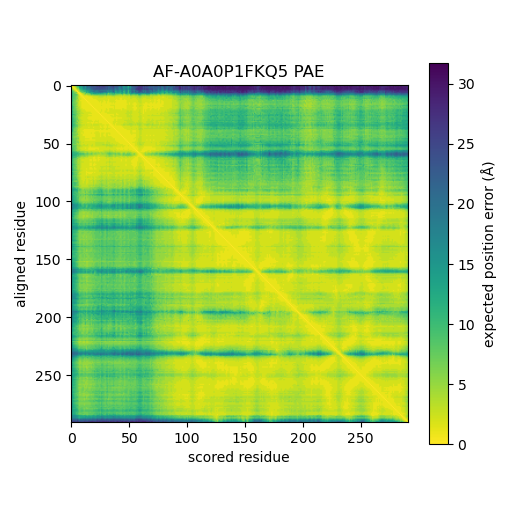A CA 1
ATOM 1075 C C . GLY A 1 131 ? 5.227 -10.184 -14.602 1.00 96.81 131 GLY A C 1
ATOM 1076 O O . GLY A 1 131 ? 5.147 -11.189 -13.902 1.00 96.81 131 GLY A O 1
ATOM 1077 N N . VAL A 1 132 ? 4.256 -9.825 -15.451 1.00 97.12 132 VAL A N 1
ATOM 1078 C CA . VAL A 1 132 ? 3.020 -10.613 -15.617 1.00 97.12 132 VAL A CA 1
ATOM 1079 C C . VAL A 1 132 ? 3.301 -11.973 -16.265 1.00 97.12 132 VAL A C 1
ATOM 1081 O O . VAL A 1 132 ? 2.744 -12.976 -15.827 1.00 97.12 132 VAL A O 1
ATOM 1084 N N . GLN A 1 133 ? 4.159 -12.020 -17.288 1.00 96.75 133 GLN A N 1
ATOM 1085 C CA . GLN A 1 133 ? 4.513 -13.264 -17.987 1.00 96.75 133 GLN A CA 1
ATOM 1086 C C . GLN A 1 133 ? 5.208 -14.258 -17.051 1.00 96.75 133 GLN A C 1
ATOM 1088 O O . GLN A 1 133 ? 4.734 -15.378 -16.893 1.00 96.75 133 GLN A O 1
ATOM 1093 N N . CYS A 1 134 ? 6.265 -13.811 -16.371 1.00 98.00 134 CYS A N 1
ATOM 1094 C CA . CYS A 1 134 ? 7.010 -14.597 -15.394 1.00 98.00 134 CYS A CA 1
ATOM 1095 C C . CYS A 1 134 ? 6.118 -15.070 -14.239 1.00 98.00 134 CYS A C 1
ATOM 1097 O O . CYS A 1 134 ? 6.218 -16.213 -13.810 1.00 98.00 134 CYS A O 1
ATOM 1099 N N . TRP A 1 135 ? 5.218 -14.214 -13.741 1.00 98.19 135 TRP A N 1
ATOM 1100 C CA . TRP A 1 135 ? 4.272 -14.590 -12.688 1.00 98.19 135 TRP A CA 1
ATOM 1101 C C . TRP A 1 135 ? 3.288 -15.678 -13.132 1.00 98.19 135 TRP A C 1
ATOM 1103 O O . TRP A 1 135 ? 3.015 -16.604 -12.366 1.00 98.19 135 TRP A O 1
ATOM 1113 N N . ALA A 1 136 ? 2.770 -15.573 -14.358 1.00 97.75 136 ALA A N 1
ATOM 1114 C CA . ALA A 1 136 ? 1.858 -16.561 -14.919 1.00 97.75 136 ALA A CA 1
ATOM 1115 C C . ALA A 1 136 ? 2.560 -17.908 -15.149 1.00 97.75 136 ALA A C 1
ATOM 1117 O O . ALA A 1 136 ? 2.011 -18.942 -14.783 1.00 97.75 136 ALA A O 1
ATOM 1118 N N . GLU A 1 137 ? 3.781 -17.894 -15.691 1.00 98.38 137 GLU A N 1
ATOM 1119 C CA . GLU A 1 137 ? 4.610 -19.094 -15.886 1.00 98.38 137 GLU A CA 1
ATOM 1120 C C . GLU A 1 137 ? 5.042 -19.731 -14.557 1.00 98.38 137 GLU A C 1
ATOM 1122 O O . GLU A 1 137 ? 5.130 -20.949 -14.445 1.00 98.38 137 GLU A O 1
ATOM 1127 N N . ALA A 1 138 ? 5.238 -18.919 -13.518 1.00 98.06 138 ALA A N 1
ATOM 1128 C CA . ALA A 1 138 ? 5.489 -19.395 -12.163 1.00 98.06 138 ALA A CA 1
ATOM 1129 C C . ALA A 1 138 ? 4.247 -19.972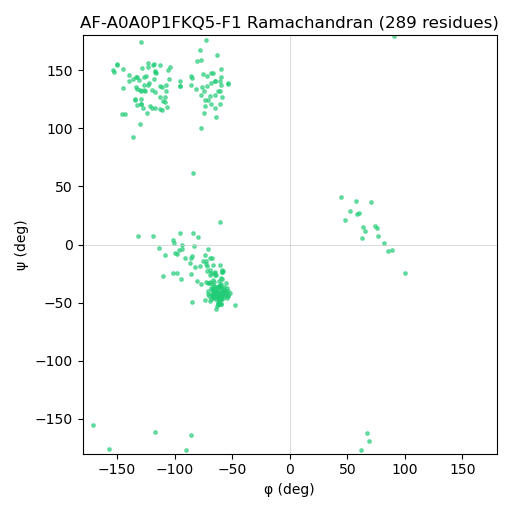 -11.465 1.00 98.06 138 ALA A C 1
ATOM 1131 O O . ALA A 1 138 ? 4.370 -20.480 -10.352 1.00 98.06 138 ALA A O 1
ATOM 1132 N N . GLU A 1 139 ? 3.047 -19.834 -12.041 1.00 96.88 139 GLU A N 1
ATOM 1133 C CA . GLU A 1 139 ? 1.768 -20.208 -11.418 1.00 96.88 139 GLU A CA 1
ATOM 1134 C C . GLU A 1 139 ? 1.574 -19.600 -10.009 1.00 96.88 139 GLU A C 1
ATOM 1136 O O . GLU A 1 139 ? 0.902 -20.153 -9.127 1.00 96.88 139 GLU A O 1
ATOM 1141 N N . GLY A 1 140 ? 2.180 -18.431 -9.782 1.00 94.44 140 GLY A N 1
ATOM 1142 C CA . GLY A 1 140 ? 2.205 -17.748 -8.492 1.00 94.44 140 GLY A CA 1
ATOM 1143 C C . GLY A 1 140 ? 3.176 -18.326 -7.451 1.00 94.44 140 GLY A C 1
ATOM 1144 O O . GLY A 1 140 ? 3.145 -17.859 -6.315 1.00 94.44 140 GLY A O 1
ATOM 1145 N N . ASP A 1 141 ? 4.037 -19.295 -7.770 1.00 97.69 141 ASP A N 1
ATOM 1146 C CA . ASP A 1 141 ? 5.124 -19.731 -6.877 1.00 97.69 141 ASP A CA 1
ATOM 1147 C C . ASP A 1 141 ? 6.251 -18.685 -6.854 1.00 97.69 141 ASP A C 1
ATOM 1149 O O . ASP A 1 141 ? 6.952 -18.470 -7.843 1.00 97.69 141 ASP A O 1
ATOM 1153 N N . ILE A 1 142 ? 6.456 -18.037 -5.701 1.00 97.75 142 ILE A N 1
ATOM 1154 C CA . ILE A 1 142 ? 7.458 -16.969 -5.549 1.00 97.75 142 ILE A CA 1
ATOM 1155 C C . ILE A 1 142 ? 8.905 -17.470 -5.690 1.00 97.75 142 ILE A C 1
ATOM 1157 O O . ILE A 1 142 ? 9.824 -16.674 -5.899 1.00 97.75 142 ILE A O 1
ATOM 1161 N N . THR A 1 143 ? 9.128 -18.778 -5.562 1.00 97.38 143 THR A N 1
ATOM 1162 C CA . THR A 1 143 ? 10.446 -19.422 -5.644 1.00 97.38 143 THR A CA 1
ATOM 1163 C C . THR A 1 143 ? 10.746 -20.028 -7.011 1.00 97.38 143 THR A C 1
ATOM 1165 O O . THR A 1 143 ? 11.891 -20.397 -7.247 1.00 97.38 143 THR A O 1
ATOM 1168 N N . SER A 1 144 ? 9.770 -20.065 -7.924 1.00 98.25 144 SER A N 1
ATOM 1169 C CA . SER A 1 144 ? 9.953 -20.595 -9.279 1.00 98.25 144 SER A CA 1
ATOM 1170 C C . SER A 1 144 ? 11.032 -19.837 -10.053 1.00 98.25 144 SER A C 1
ATOM 1172 O O . SER A 1 144 ? 11.050 -18.603 -10.039 1.00 98.25 144 SER A O 1
ATOM 1174 N N . GLU A 1 145 ? 11.885 -20.569 -10.773 1.00 98.06 145 GLU A N 1
ATOM 1175 C CA . GLU A 1 145 ? 12.918 -20.026 -11.673 1.00 98.06 145 GLU A CA 1
ATOM 1176 C C . GLU A 1 145 ? 12.317 -19.137 -12.776 1.00 98.06 145 GLU A C 1
ATOM 1178 O O . GLU A 1 145 ? 12.971 -18.215 -13.256 1.00 98.06 145 GLU A O 1
ATOM 1183 N N . ALA A 1 146 ? 11.033 -19.316 -13.115 1.00 98.19 146 ALA A N 1
ATOM 1184 C CA . ALA A 1 146 ? 10.328 -18.457 -14.069 1.00 98.19 146 ALA A CA 1
ATOM 1185 C C . ALA A 1 146 ? 10.311 -16.970 -13.653 1.00 98.19 146 ALA A C 1
ATOM 1187 O O . ALA A 1 146 ? 10.189 -16.090 -14.505 1.00 98.19 146 ALA A O 1
ATOM 1188 N N . LEU A 1 147 ? 10.463 -16.666 -12.356 1.00 97.94 147 LEU A N 1
ATOM 1189 C CA . LEU A 1 147 ? 10.564 -15.296 -11.842 1.00 97.94 147 LEU A CA 1
ATOM 1190 C C . LEU A 1 147 ? 11.980 -14.713 -11.884 1.00 97.94 147 LEU A C 1
ATOM 1192 O O . LEU A 1 147 ? 12.125 -13.511 -11.658 1.00 97.94 147 LEU A O 1
ATOM 1196 N N . ASP A 1 148 ? 13.014 -15.502 -12.174 1.00 97.25 148 ASP A N 1
ATOM 1197 C CA . ASP A 1 148 ? 14.409 -15.044 -12.153 1.00 97.25 148 ASP A CA 1
ATOM 1198 C C . ASP A 1 148 ? 14.677 -13.793 -13.002 1.00 97.25 148 ASP A C 1
ATOM 1200 O O . ASP A 1 148 ? 15.347 -12.893 -12.488 1.00 97.25 148 ASP A O 1
ATOM 1204 N N . PRO A 1 149 ? 14.099 -13.633 -14.214 1.00 97.25 149 PRO A N 1
ATOM 1205 C CA . PRO A 1 149 ? 14.315 -12.431 -15.019 1.00 97.25 149 PRO A CA 1
ATOM 1206 C C . PRO A 1 149 ? 13.884 -11.131 -14.328 1.00 97.25 149 PRO A C 1
ATOM 1208 O O . PRO A 1 149 ? 14.452 -10.075 -14.588 1.00 97.25 149 PRO A O 1
ATOM 1211 N N . VAL A 1 150 ? 12.882 -11.191 -13.445 1.00 97.62 150 VAL A N 1
ATOM 1212 C CA . VAL A 1 150 ? 12.336 -10.018 -12.741 1.00 97.62 150 VAL A CA 1
ATOM 1213 C C . VAL A 1 150 ? 12.711 -9.984 -11.261 1.00 97.62 150 VAL A C 1
ATOM 1215 O O . VAL A 1 150 ? 12.473 -8.973 -10.602 1.00 97.62 150 VAL A O 1
ATOM 1218 N N . ARG A 1 151 ? 13.301 -11.057 -10.716 1.00 97.38 151 ARG A N 1
ATOM 1219 C CA . ARG A 1 151 ? 13.490 -11.259 -9.271 1.00 97.38 151 ARG A CA 1
ATOM 1220 C C . ARG A 1 151 ? 14.267 -10.128 -8.606 1.00 97.38 151 ARG A C 1
ATOM 1222 O O . ARG A 1 151 ? 13.885 -9.696 -7.519 1.00 97.38 151 ARG A O 1
ATOM 1229 N N . SER A 1 152 ? 15.309 -9.609 -9.257 1.00 97.31 152 SER A N 1
ATOM 1230 C CA . SER A 1 152 ? 16.111 -8.500 -8.720 1.00 97.31 152 SER A CA 1
ATOM 1231 C C . SER A 1 152 ? 15.365 -7.161 -8.676 1.00 97.31 152 SER A C 1
ATOM 1233 O O . SER A 1 152 ? 15.812 -6.248 -7.990 1.00 97.31 152 SER A O 1
ATOM 1235 N N . TYR A 1 153 ? 14.202 -7.047 -9.320 1.00 98.12 153 TYR A N 1
ATOM 1236 C CA . TYR A 1 153 ? 13.363 -5.846 -9.319 1.00 98.12 153 TYR A CA 1
ATOM 1237 C C . TYR A 1 153 ? 12.191 -5.919 -8.333 1.00 98.12 153 TYR A C 1
ATOM 1239 O O . TYR A 1 153 ? 11.490 -4.921 -8.137 1.00 98.12 153 TYR A O 1
ATOM 1247 N N . LEU A 1 154 ? 11.962 -7.078 -7.708 1.00 97.94 154 LEU A N 1
ATOM 1248 C CA . LEU A 1 154 ? 10.827 -7.301 -6.816 1.00 97.94 154 LEU A CA 1
ATOM 1249 C C . LEU A 1 154 ? 11.112 -6.846 -5.385 1.00 97.94 154 LEU A C 1
ATOM 1251 O O . LEU A 1 154 ? 12.195 -7.042 -4.840 1.00 97.94 154 LEU A O 1
ATOM 1255 N N . MET A 1 155 ? 10.078 -6.336 -4.726 1.00 97.44 155 MET A N 1
ATOM 1256 C CA . MET A 1 155 ? 9.953 -6.400 -3.272 1.00 97.44 155 MET A CA 1
ATOM 1257 C C . MET A 1 155 ? 8.878 -7.408 -2.902 1.00 97.44 155 MET A C 1
ATOM 1259 O O . MET A 1 155 ? 7.809 -7.407 -3.507 1.00 97.44 155 MET A O 1
ATOM 1263 N N . VAL A 1 156 ? 9.131 -8.241 -1.895 1.00 97.94 156 VAL A N 1
ATOM 1264 C CA . VAL A 1 156 ? 8.189 -9.289 -1.480 1.00 97.94 156 VAL A CA 1
ATOM 1265 C C . VAL A 1 156 ? 7.759 -9.070 -0.041 1.00 97.94 156 VAL A C 1
ATOM 1267 O O . VAL A 1 156 ? 8.593 -8.897 0.851 1.00 97.94 156 VAL A O 1
ATOM 1270 N N . PHE A 1 157 ? 6.458 -9.150 0.211 1.00 97.31 157 PHE A N 1
ATOM 1271 C CA . PHE A 1 157 ? 5.855 -9.020 1.530 1.00 97.31 157 PHE A CA 1
ATOM 1272 C C . PHE A 1 157 ? 5.156 -10.311 1.946 1.00 97.31 157 PHE A C 1
ATOM 1274 O O . PHE A 1 157 ? 4.601 -11.036 1.121 1.00 97.31 157 PHE A O 1
ATOM 1281 N N . ARG A 1 158 ? 5.138 -10.566 3.253 1.00 95.00 158 ARG A N 1
ATOM 1282 C CA . ARG A 1 158 ? 4.407 -11.669 3.879 1.00 95.00 158 ARG A CA 1
ATOM 1283 C C . ARG A 1 158 ? 3.479 -11.120 4.953 1.00 95.00 158 ARG A C 1
ATOM 1285 O O . ARG A 1 158 ? 3.820 -10.154 5.640 1.00 95.00 158 ARG A O 1
ATOM 1292 N N . ARG A 1 159 ? 2.313 -11.742 5.119 1.00 89.50 159 ARG A N 1
ATOM 1293 C CA . ARG A 1 159 ? 1.395 -11.412 6.216 1.00 89.50 159 ARG A CA 1
ATOM 1294 C C . ARG A 1 159 ? 1.965 -11.960 7.530 1.00 89.50 159 ARG A C 1
ATOM 1296 O O . ARG A 1 159 ? 2.244 -13.152 7.625 1.00 89.50 159 ARG A O 1
ATOM 1303 N N . ALA A 1 160 ? 2.145 -11.095 8.526 1.00 85.69 160 ALA A N 1
ATOM 1304 C CA . ALA A 1 160 ? 2.435 -11.496 9.906 1.00 85.69 160 ALA A CA 1
ATOM 1305 C C . ALA A 1 160 ? 1.123 -11.673 10.692 1.00 85.69 160 ALA A C 1
ATOM 1307 O O . ALA A 1 160 ? 0.043 -11.519 10.121 1.00 85.69 160 ALA A O 1
ATOM 1308 N N . SER A 1 161 ? 1.183 -11.971 11.997 1.00 76.25 161 SER A N 1
ATOM 1309 C CA . SER A 1 161 ? -0.019 -12.023 12.851 1.00 76.25 161 SER A CA 1
ATOM 1310 C C . SER A 1 161 ? -0.809 -10.710 12.790 1.00 76.25 161 SER A C 1
ATOM 1312 O O . SER A 1 161 ? -2.027 -10.716 12.621 1.00 76.25 161 SER A O 1
ATOM 1314 N N . VAL A 1 162 ? -0.104 -9.578 12.800 1.00 72.88 162 VAL A N 1
ATOM 1315 C CA . VAL A 1 162 ? -0.663 -8.236 12.617 1.00 72.88 162 VAL A CA 1
ATOM 1316 C C . VAL A 1 162 ? 0.141 -7.517 11.533 1.00 72.88 162 VAL A C 1
ATOM 1318 O O . VAL A 1 162 ? 1.364 -7.447 11.602 1.00 72.88 162 VAL A O 1
ATOM 1321 N N . GLY A 1 163 ? -0.541 -7.017 10.502 1.00 84.56 163 GLY A N 1
ATOM 1322 C CA . GLY A 1 163 ? 0.076 -6.317 9.377 1.00 84.56 163 GLY A CA 1
ATOM 1323 C C . GLY A 1 163 ? 0.975 -7.159 8.458 1.00 84.56 163 GLY A C 1
ATOM 1324 O O . GLY A 1 163 ? 0.911 -8.391 8.396 1.00 84.56 163 GLY A O 1
ATOM 1325 N N . TRP A 1 164 ? 1.801 -6.438 7.703 1.00 92.19 164 TRP A N 1
ATOM 1326 C CA . TRP A 1 164 ? 2.646 -6.945 6.625 1.00 92.19 164 TRP A CA 1
ATOM 1327 C C . TRP A 1 164 ? 4.118 -6.715 6.945 1.00 92.19 164 TRP A C 1
ATOM 1329 O O . TRP A 1 164 ? 4.481 -5.663 7.475 1.00 92.19 164 TRP A O 1
ATOM 1339 N N . VAL A 1 165 ? 4.964 -7.676 6.585 1.00 94.75 165 VAL A N 1
ATOM 1340 C CA . VAL A 1 165 ? 6.415 -7.632 6.796 1.00 94.75 165 VAL A CA 1
ATOM 1341 C C . VAL A 1 165 ? 7.132 -7.787 5.462 1.00 94.75 165 VAL A C 1
ATOM 1343 O O . VAL A 1 165 ? 6.757 -8.624 4.641 1.00 94.75 165 VAL A O 1
ATOM 1346 N N . CYS A 1 166 ? 8.176 -6.990 5.245 1.00 96.19 166 CYS A N 1
ATOM 1347 C CA . CYS A 1 166 ? 9.067 -7.134 4.101 1.00 96.19 166 CYS A CA 1
ATOM 1348 C C . CYS A 1 166 ? 9.919 -8.398 4.262 1.00 96.19 166 CYS A C 1
ATOM 1350 O O . CYS A 1 166 ? 10.618 -8.565 5.256 1.00 96.19 166 CYS A O 1
ATOM 1352 N N . SER A 1 167 ? 9.877 -9.287 3.279 1.00 96.06 167 SER A N 1
ATOM 1353 C CA . SER A 1 167 ? 10.542 -10.596 3.311 1.00 96.06 167 SER A CA 1
ATOM 1354 C C . SER A 1 167 ? 11.723 -10.695 2.347 1.00 96.06 167 SER A C 1
ATOM 1356 O O . SER A 1 167 ? 12.661 -11.438 2.615 1.00 96.06 167 SER A O 1
ATOM 1358 N N . ALA A 1 168 ? 11.703 -9.927 1.257 1.00 96.94 168 ALA A N 1
ATOM 1359 C CA . ALA A 1 168 ? 12.796 -9.843 0.300 1.00 96.94 168 ALA A CA 1
ATOM 1360 C C . ALA A 1 168 ? 12.795 -8.477 -0.393 1.00 96.94 168 ALA A C 1
ATOM 1362 O O . ALA A 1 168 ? 11.736 -7.883 -0.614 1.00 96.94 168 ALA A O 1
ATOM 1363 N N . VAL A 1 169 ? 13.990 -8.010 -0.749 1.00 97.44 169 VAL A N 1
ATOM 1364 C CA . VAL A 1 169 ? 14.220 -6.799 -1.540 1.00 97.44 169 VAL A CA 1
ATOM 1365 C C . VAL A 1 169 ? 15.213 -7.151 -2.635 1.00 97.44 169 VAL A C 1
ATOM 1367 O O . VAL A 1 169 ? 16.325 -7.578 -2.342 1.00 97.44 169 VAL A O 1
ATOM 1370 N N . GLY A 1 170 ? 14.804 -6.997 -3.887 1.00 97.31 170 GLY A N 1
ATOM 1371 C CA . GLY A 1 170 ? 15.689 -7.096 -5.033 1.00 97.31 170 GLY A CA 1
ATOM 1372 C C . GLY A 1 170 ? 16.536 -5.830 -5.175 1.00 97.31 170 GLY A C 1
ATOM 1373 O O . GLY A 1 170 ? 16.021 -4.712 -5.049 1.00 97.31 170 GLY A O 1
ATOM 1374 N N . SER A 1 171 ? 17.829 -6.008 -5.437 1.00 96.62 171 SER A N 1
ATOM 1375 C CA . SER A 1 171 ? 18.819 -4.924 -5.493 1.00 96.62 171 SER A CA 1
ATOM 1376 C C . SER A 1 171 ? 18.571 -3.906 -6.612 1.00 96.62 171 SER A C 1
ATOM 1378 O O . SER A 1 171 ? 18.916 -2.736 -6.459 1.00 96.62 171 SER A O 1
ATOM 1380 N N . ASP A 1 172 ? 17.908 -4.316 -7.694 1.00 96.75 172 ASP A N 1
ATOM 1381 C CA . ASP A 1 172 ? 17.570 -3.454 -8.833 1.00 96.75 172 ASP A CA 1
ATOM 1382 C C . ASP A 1 172 ? 16.166 -2.838 -8.707 1.00 96.75 172 ASP A C 1
ATOM 1384 O O . ASP A 1 172 ? 15.721 -2.074 -9.568 1.00 96.75 172 ASP A O 1
ATOM 1388 N N . SER A 1 173 ? 15.438 -3.148 -7.628 1.00 97.00 173 SER A N 1
ATOM 1389 C CA . SER A 1 173 ? 14.098 -2.610 -7.404 1.00 97.00 173 SER A CA 1
ATOM 1390 C C . SER A 1 173 ? 14.107 -1.081 -7.324 1.00 97.00 173 SER A C 1
ATOM 1392 O O . SER A 1 173 ? 15.065 -0.445 -6.864 1.00 97.00 173 SER A O 1
ATOM 1394 N N . SER A 1 174 ? 12.990 -0.462 -7.721 1.00 96.38 174 SER A N 1
ATOM 1395 C CA . SER A 1 174 ? 12.810 0.990 -7.589 1.00 96.38 174 SER A CA 1
ATOM 1396 C C . SER A 1 174 ? 13.094 1.459 -6.160 1.00 96.38 174 SER A C 1
ATOM 1398 O O . SER A 1 174 ? 13.757 2.471 -5.968 1.00 96.38 174 SER A O 1
ATOM 1400 N N . TYR A 1 175 ? 12.645 0.718 -5.147 1.00 94.19 175 TYR A N 1
ATOM 1401 C CA . TYR A 1 175 ? 12.850 1.107 -3.755 1.00 94.19 175 TYR A CA 1
ATOM 1402 C C . TYR A 1 175 ? 14.311 0.967 -3.305 1.00 94.19 175 TYR A C 1
ATOM 1404 O O . TYR A 1 175 ? 14.828 1.889 -2.676 1.00 94.19 175 TYR A O 1
ATOM 1412 N N . ALA A 1 176 ? 15.006 -0.119 -3.670 1.00 94.75 176 ALA A N 1
ATOM 1413 C CA . ALA A 1 176 ? 16.424 -0.289 -3.331 1.00 94.75 176 ALA A CA 1
ATOM 1414 C C . ALA A 1 176 ? 17.278 0.825 -3.947 1.00 94.75 176 ALA A C 1
ATOM 1416 O O . ALA A 1 176 ? 18.052 1.483 -3.251 1.00 94.75 176 ALA A O 1
ATOM 1417 N N . THR A 1 177 ? 17.052 1.118 -5.228 1.00 95.38 177 THR A N 1
ATOM 1418 C CA . THR A 1 177 ? 17.762 2.189 -5.941 1.00 95.38 177 THR A CA 1
ATOM 1419 C C . THR A 1 177 ? 17.341 3.601 -5.510 1.00 95.38 177 THR A C 1
ATOM 1421 O O . THR A 1 177 ? 18.081 4.549 -5.753 1.00 95.38 177 THR A O 1
ATOM 1424 N N . TRP A 1 178 ? 16.180 3.767 -4.861 1.00 94.88 178 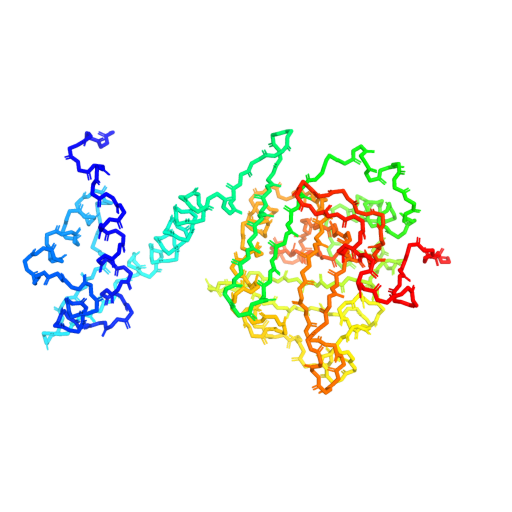TRP A N 1
ATOM 1425 C CA . TRP A 1 178 ? 15.700 5.056 -4.342 1.00 94.88 178 TRP A CA 1
ATOM 1426 C C . TRP A 1 178 ? 16.249 5.382 -2.947 1.00 94.88 178 TRP A C 1
ATOM 1428 O O . TRP A 1 178 ? 16.754 6.483 -2.717 1.00 94.88 178 TRP A O 1
ATOM 1438 N N . TYR A 1 179 ? 16.162 4.435 -2.009 1.00 92.06 179 TYR A N 1
ATOM 1439 C CA . TYR A 1 179 ? 16.601 4.633 -0.621 1.00 92.06 179 TYR A CA 1
ATOM 1440 C C . TYR A 1 179 ? 18.092 4.346 -0.418 1.00 92.06 179 TYR A C 1
ATOM 1442 O O . TYR A 1 179 ? 18.715 4.896 0.491 1.00 92.06 179 TYR A O 1
ATOM 1450 N N . GLY A 1 180 ? 18.677 3.510 -1.274 1.00 91.81 180 GLY A N 1
ATOM 1451 C CA . GLY A 1 180 ? 20.086 3.155 -1.240 1.00 91.81 180 GLY A CA 1
ATOM 1452 C C . GLY A 1 180 ? 20.409 1.925 -0.393 1.00 91.81 180 GLY A C 1
ATOM 1453 O O . GLY A 1 180 ? 19.561 1.284 0.236 1.00 91.81 180 GLY A O 1
ATOM 1454 N N . ARG A 1 181 ? 21.704 1.607 -0.385 1.00 90.38 181 ARG A N 1
ATOM 1455 C CA . ARG A 1 181 ? 22.247 0.320 0.054 1.00 90.38 181 ARG A CA 1
ATOM 1456 C C . ARG A 1 181 ? 21.946 0.007 1.518 1.00 90.38 181 ARG A C 1
ATOM 1458 O O . ARG A 1 181 ? 21.506 -1.092 1.839 1.00 90.38 181 ARG A O 1
ATOM 1465 N N . ARG A 1 182 ? 22.147 0.960 2.436 1.00 88.25 182 ARG A N 1
ATOM 1466 C CA . ARG A 1 182 ? 21.869 0.731 3.865 1.00 88.25 182 ARG A CA 1
ATOM 1467 C C . ARG A 1 182 ? 20.419 0.311 4.112 1.00 88.25 182 ARG A C 1
ATOM 1469 O O . ARG A 1 182 ? 20.157 -0.521 4.984 1.00 88.25 182 ARG A O 1
ATOM 1476 N N . TRP A 1 183 ? 19.481 0.893 3.371 1.00 91.00 183 TRP A N 1
ATOM 1477 C CA . TRP A 1 183 ? 18.076 0.541 3.492 1.00 91.00 183 TRP A CA 1
ATOM 1478 C C . TRP A 1 183 ? 17.801 -0.865 2.959 1.00 91.00 183 TRP A C 1
ATOM 1480 O O . TRP A 1 183 ? 17.213 -1.666 3.680 1.00 91.00 183 TRP A O 1
ATOM 1490 N N . GLU A 1 184 ? 18.293 -1.185 1.763 1.00 91.19 184 GLU A N 1
ATOM 1491 C CA . GLU A 1 184 ? 18.136 -2.497 1.121 1.00 91.19 184 GLU A CA 1
ATOM 1492 C C . GLU A 1 184 ? 18.473 -3.652 2.083 1.00 91.19 184 GLU A C 1
ATOM 1494 O O . GLU A 1 184 ? 17.636 -4.519 2.339 1.00 91.19 184 GLU A O 1
ATOM 1499 N N . TYR A 1 185 ? 19.652 -3.608 2.716 1.00 88.69 185 TYR A N 1
ATOM 1500 C CA . TYR A 1 185 ? 20.100 -4.658 3.643 1.00 88.69 185 TYR A CA 1
ATOM 1501 C C . TYR A 1 185 ? 19.371 -4.675 4.991 1.00 88.69 185 TYR A C 1
ATOM 1503 O O . TYR A 1 185 ? 19.502 -5.641 5.740 1.00 88.69 185 TYR A O 1
ATOM 1511 N N . SER A 1 186 ? 18.638 -3.616 5.345 1.00 90.38 186 SER A N 1
ATOM 1512 C CA . SER A 1 186 ? 17.983 -3.499 6.654 1.00 90.38 186 SER A CA 1
ATOM 1513 C C . SER A 1 186 ? 16.455 -3.506 6.603 1.00 90.38 186 SER A C 1
ATOM 1515 O O . SER A 1 186 ? 15.825 -3.472 7.663 1.00 90.38 186 SER A O 1
ATOM 1517 N N . ALA A 1 187 ? 15.857 -3.551 5.409 1.00 91.31 187 ALA A N 1
ATOM 1518 C CA . ALA A 1 187 ? 14.411 -3.560 5.203 1.00 91.31 187 ALA A CA 1
ATOM 1519 C C . ALA A 1 187 ? 13.771 -4.930 5.475 1.00 91.31 187 ALA A C 1
ATOM 1521 O O . ALA A 1 187 ? 12.647 -4.994 5.975 1.00 91.31 187 ALA A O 1
ATOM 1522 N N . VAL A 1 188 ? 14.479 -6.023 5.176 1.00 94.44 188 VAL A N 1
ATOM 1523 C CA . VAL A 1 188 ? 13.987 -7.389 5.409 1.00 94.44 188 VAL A CA 1
ATOM 1524 C C . VAL A 1 188 ? 13.714 -7.607 6.901 1.00 94.44 188 VAL A C 1
ATOM 1526 O O . VAL A 1 188 ? 14.521 -7.261 7.759 1.00 94.44 188 VAL A O 1
ATOM 1529 N N . GLY A 1 189 ? 12.545 -8.163 7.209 1.00 93.12 189 GLY A N 1
ATOM 1530 C CA . GLY A 1 189 ? 12.050 -8.377 8.567 1.00 93.12 189 GLY A CA 1
ATOM 1531 C C . GLY A 1 189 ? 11.329 -7.174 9.181 1.00 93.12 189 GLY A C 1
ATOM 1532 O O . GLY A 1 189 ? 10.764 -7.308 10.265 1.00 93.12 189 GLY A O 1
ATOM 1533 N N . ARG A 1 190 ? 11.296 -6.007 8.520 1.00 92.19 190 ARG A N 1
ATOM 1534 C CA . ARG A 1 190 ? 10.544 -4.844 9.016 1.00 92.19 190 ARG A CA 1
ATOM 1535 C C . ARG A 1 190 ? 9.078 -4.892 8.610 1.00 92.19 190 ARG A C 1
ATOM 1537 O O . ARG A 1 190 ? 8.734 -5.261 7.489 1.00 92.19 190 ARG A O 1
ATOM 1544 N N . GLU A 1 191 ? 8.225 -4.436 9.518 1.00 91.19 191 GLU A N 1
ATOM 1545 C CA . GLU A 1 191 ? 6.816 -4.156 9.241 1.00 91.19 191 GLU A CA 1
ATOM 1546 C C . GLU A 1 191 ? 6.677 -2.982 8.262 1.00 91.19 191 GLU A C 1
ATOM 1548 O O . GLU A 1 191 ? 7.470 -2.040 8.316 1.00 91.19 191 GLU A O 1
ATOM 1553 N N . VAL A 1 192 ? 5.646 -2.997 7.412 1.00 88.62 192 VAL A N 1
ATOM 1554 C CA . VAL A 1 192 ? 5.403 -1.943 6.406 1.00 88.62 192 VAL A CA 1
ATOM 1555 C C . VAL A 1 192 ? 5.354 -0.528 7.013 1.00 88.62 192 VAL A C 1
ATOM 1557 O O . VAL A 1 192 ? 6.036 0.341 6.476 1.00 88.62 192 VAL A O 1
ATOM 1560 N N . PRO A 1 193 ? 4.692 -0.267 8.162 1.00 87.00 193 PRO A N 1
ATOM 1561 C CA . PRO A 1 193 ? 4.741 1.046 8.823 1.00 87.00 193 PRO A CA 1
ATOM 1562 C C . PRO A 1 193 ? 6.136 1.509 9.270 1.00 87.00 193 PRO A C 1
ATOM 1564 O O . PRO A 1 193 ? 6.324 2.689 9.557 1.00 87.00 193 PRO A O 1
ATOM 1567 N N . ARG A 1 194 ? 7.110 0.593 9.364 1.00 85.31 194 ARG A N 1
ATOM 1568 C CA . ARG A 1 194 ? 8.509 0.866 9.742 1.00 85.31 194 ARG A CA 1
ATOM 1569 C C . ARG A 1 194 ? 9.453 0.931 8.538 1.00 85.31 194 ARG A C 1
ATOM 1571 O O . ARG A 1 194 ? 10.667 1.088 8.723 1.00 85.31 194 ARG A O 1
ATOM 1578 N N . LEU A 1 195 ? 8.927 0.760 7.326 1.00 84.38 195 LEU A N 1
ATOM 1579 C CA . LEU A 1 195 ? 9.651 1.055 6.099 1.00 84.38 195 LEU A CA 1
ATOM 1580 C C . LEU A 1 195 ? 9.664 2.577 5.863 1.00 84.38 19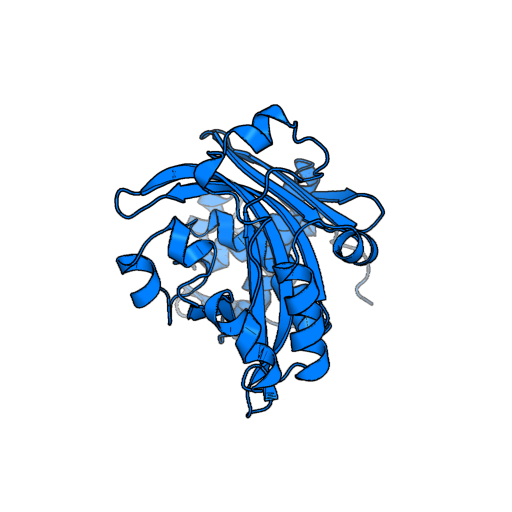5 LEU A C 1
ATOM 1582 O O . LEU A 1 195 ? 8.831 3.301 6.416 1.00 84.38 195 LEU A O 1
ATOM 1586 N N . PRO A 1 196 ? 10.613 3.088 5.065 1.00 72.06 196 PRO A N 1
ATOM 1587 C CA . PRO A 1 196 ? 10.607 4.476 4.633 1.00 72.06 196 PRO A CA 1
ATOM 1588 C C . PRO A 1 196 ? 9.268 4.843 3.982 1.00 72.06 196 PRO A C 1
ATOM 1590 O O . PRO A 1 196 ? 8.679 4.040 3.261 1.00 72.06 196 PRO A O 1
ATOM 1593 N N . GLY A 1 197 ? 8.772 6.041 4.286 1.00 71.44 197 GLY A N 1
ATOM 1594 C CA . GLY A 1 197 ? 7.381 6.450 4.043 1.00 71.44 197 GLY A CA 1
ATOM 1595 C C . GLY A 1 197 ? 6.497 6.372 5.297 1.00 71.44 197 GLY A C 1
ATOM 1596 O O . GLY A 1 197 ? 5.534 7.129 5.414 1.00 71.44 197 GLY A O 1
ATOM 1597 N N . GLY A 1 198 ? 6.854 5.526 6.269 1.00 80.50 198 GLY A N 1
ATOM 1598 C CA . GLY A 1 198 ? 6.235 5.493 7.594 1.00 80.50 198 GLY A CA 1
ATOM 1599 C C . GLY A 1 198 ? 4.784 4.998 7.616 1.00 80.50 198 GLY A C 1
ATOM 1600 O O . GLY A 1 198 ? 4.249 4.469 6.639 1.00 80.50 198 GLY A O 1
ATOM 1601 N N . ALA A 1 199 ? 4.132 5.178 8.767 1.00 79.94 199 ALA A N 1
ATOM 1602 C CA . ALA A 1 199 ? 2.768 4.702 9.002 1.00 79.94 199 ALA A CA 1
ATOM 1603 C C . ALA A 1 199 ? 1.734 5.338 8.056 1.00 79.94 199 ALA A C 1
ATOM 1605 O O . ALA A 1 199 ? 0.824 4.646 7.604 1.00 79.94 199 ALA A O 1
ATOM 1606 N N . THR A 1 200 ? 1.906 6.616 7.702 1.00 79.81 200 THR A N 1
ATOM 1607 C CA . THR A 1 200 ? 0.998 7.331 6.793 1.00 79.81 200 THR A CA 1
ATOM 1608 C C . THR A 1 200 ? 1.001 6.725 5.392 1.00 79.81 200 THR A C 1
ATOM 1610 O O . THR A 1 200 ? -0.061 6.545 4.809 1.00 79.81 200 THR A O 1
ATOM 1613 N N . HIS A 1 201 ? 2.166 6.341 4.855 1.00 81.50 201 HIS A N 1
ATOM 1614 C CA . HIS A 1 201 ? 2.219 5.572 3.607 1.00 81.50 201 HIS A CA 1
ATOM 1615 C C . HIS A 1 201 ? 1.606 4.182 3.771 1.00 81.50 201 HIS A C 1
ATOM 1617 O O . HIS A 1 201 ? 0.869 3.725 2.902 1.00 81.50 201 HIS A O 1
ATOM 1623 N N . ALA A 1 202 ? 1.920 3.499 4.874 1.00 83.25 202 ALA A N 1
ATOM 1624 C CA . ALA A 1 202 ? 1.491 2.125 5.096 1.00 83.25 202 ALA A CA 1
ATOM 1625 C C . ALA A 1 202 ? -0.037 1.966 5.104 1.00 83.25 202 ALA A C 1
ATOM 1627 O O . ALA A 1 202 ? -0.530 0.981 4.554 1.00 83.25 202 ALA A O 1
ATOM 1628 N N . SER A 1 203 ? -0.782 2.930 5.656 1.00 82.19 203 SER A N 1
ATOM 1629 C CA . SER A 1 203 ? -2.251 2.892 5.630 1.00 82.19 203 SER A CA 1
ATOM 1630 C C . SER A 1 203 ? -2.807 2.958 4.205 1.00 82.19 203 SER A C 1
ATOM 1632 O O . SER A 1 203 ? -3.733 2.219 3.878 1.00 82.19 203 SER A O 1
ATOM 1634 N N . GLN A 1 204 ? -2.178 3.728 3.307 1.00 86.44 204 GLN A N 1
ATOM 1635 C CA . GLN A 1 204 ? -2.600 3.811 1.900 1.00 86.44 204 GLN A CA 1
ATOM 1636 C C . GLN A 1 204 ? -2.343 2.513 1.120 1.00 86.44 204 GLN A C 1
ATOM 1638 O O . GLN A 1 204 ? -2.971 2.256 0.095 1.00 86.44 204 GLN A O 1
ATOM 1643 N N . LEU A 1 205 ? -1.412 1.676 1.590 1.00 86.75 205 LEU A N 1
ATOM 1644 C CA . LEU A 1 205 ? -1.095 0.389 0.968 1.00 86.75 205 LEU A CA 1
ATOM 1645 C C . LEU A 1 205 ? -1.979 -0.755 1.457 1.00 86.75 205 LEU A C 1
ATOM 1647 O O . LEU A 1 205 ? -2.024 -1.801 0.808 1.00 86.75 205 LEU A O 1
ATOM 1651 N N . HIS A 1 206 ? -2.675 -0.569 2.579 1.00 86.19 206 HIS A N 1
ATOM 1652 C CA . HIS A 1 206 ? -3.404 -1.642 3.238 1.00 86.19 206 HIS A CA 1
ATOM 1653 C C . HIS A 1 206 ? -4.472 -2.261 2.328 1.00 86.19 206 HIS A C 1
ATOM 1655 O O . HIS A 1 206 ? -4.474 -3.473 2.117 1.00 86.19 206 HIS A O 1
ATOM 1661 N N . GLN A 1 207 ? -5.334 -1.432 1.733 1.00 86.38 207 GLN A N 1
ATOM 1662 C CA . GLN A 1 207 ? -6.434 -1.915 0.900 1.00 86.38 207 GLN A CA 1
ATOM 1663 C C . GLN A 1 207 ? -5.949 -2.688 -0.345 1.00 86.38 207 GLN A C 1
ATOM 1665 O O . GLN A 1 207 ? -6.379 -3.832 -0.499 1.00 86.38 207 GLN A O 1
ATOM 1670 N N . PRO A 1 208 ? -5.028 -2.166 -1.184 1.00 91.94 208 PRO A N 1
ATOM 1671 C CA . PRO A 1 208 ? -4.483 -2.935 -2.306 1.00 91.94 208 PRO A CA 1
ATOM 1672 C C . PRO A 1 208 ? -3.824 -4.258 -1.884 1.00 91.94 208 PRO A C 1
ATOM 1674 O O . PRO A 1 208 ? -3.930 -5.260 -2.586 1.00 91.94 208 PRO A O 1
ATOM 1677 N N . PHE A 1 209 ? -3.151 -4.289 -0.728 1.00 94.12 209 PHE A N 1
ATOM 1678 C CA . PHE A 1 209 ? -2.484 -5.500 -0.240 1.00 94.12 209 PHE A CA 1
ATOM 1679 C C . PHE A 1 209 ? -3.497 -6.568 0.188 1.00 94.12 209 PHE A C 1
ATOM 1681 O O . PHE A 1 209 ? -3.341 -7.743 -0.151 1.00 94.12 209 PHE A O 1
ATOM 1688 N N . GLU A 1 210 ? -4.549 -6.178 0.910 1.00 90.38 210 GLU A N 1
ATOM 1689 C CA . GLU A 1 210 ? -5.610 -7.102 1.319 1.00 90.38 210 GLU A CA 1
ATOM 1690 C C . GLU A 1 210 ? -6.472 -7.566 0.135 1.00 90.38 210 GLU A C 1
ATOM 1692 O O . GLU A 1 210 ? -6.890 -8.724 0.116 1.00 90.38 210 GLU A O 1
ATOM 1697 N N . GLU A 1 211 ? -6.682 -6.722 -0.881 1.00 92.38 211 GLU A N 1
ATOM 1698 C CA . GLU A 1 211 ? -7.372 -7.097 -2.123 1.00 92.38 211 GLU A CA 1
ATOM 1699 C C . GLU A 1 211 ? -6.644 -8.242 -2.839 1.00 92.38 211 GLU A C 1
ATOM 1701 O O . GLU A 1 211 ? -7.242 -9.284 -3.127 1.00 92.38 211 GLU A O 1
ATOM 1706 N N . ILE A 1 212 ? -5.334 -8.100 -3.053 1.00 96.38 212 ILE A N 1
ATOM 1707 C CA . ILE A 1 212 ? -4.528 -9.140 -3.704 1.00 96.38 212 ILE A CA 1
ATOM 1708 C C . ILE A 1 212 ? -4.413 -10.389 -2.830 1.00 96.38 212 ILE A C 1
ATOM 1710 O O . ILE A 1 212 ? -4.441 -11.506 -3.344 1.00 96.38 212 ILE A O 1
ATOM 1714 N N . ARG A 1 213 ? -4.371 -10.237 -1.501 1.00 94.56 213 ARG A N 1
ATOM 1715 C CA . ARG A 1 213 ? -4.420 -11.380 -0.578 1.00 94.56 213 ARG A CA 1
ATOM 1716 C C . ARG A 1 213 ? -5.722 -12.166 -0.680 1.00 94.56 213 ARG A C 1
ATOM 1718 O O . ARG A 1 213 ? -5.694 -13.392 -0.616 1.00 94.56 213 ARG A O 1
ATOM 1725 N N . GLY A 1 214 ? -6.853 -11.474 -0.786 1.00 91.12 214 GLY A N 1
ATOM 1726 C CA . GLY A 1 214 ? -8.171 -12.102 -0.851 1.00 91.12 214 GLY A CA 1
ATOM 1727 C C . GLY A 1 214 ? -8.450 -12.790 -2.186 1.00 91.12 214 GLY A C 1
ATOM 1728 O O . GLY A 1 214 ? -9.150 -13.799 -2.219 1.00 91.12 214 GLY A O 1
ATOM 1729 N N . THR A 1 215 ? -7.900 -12.260 -3.276 1.00 93.62 215 THR A N 1
ATOM 1730 C CA . THR A 1 215 ? -8.191 -12.717 -4.645 1.00 93.62 215 THR A CA 1
ATOM 1731 C C . THR A 1 215 ? -7.105 -13.613 -5.236 1.00 93.62 215 THR A C 1
ATOM 1733 O O . THR A 1 215 ? -7.386 -14.383 -6.151 1.00 93.62 215 THR A O 1
ATOM 1736 N N . GLY A 1 216 ? -5.862 -13.502 -4.756 1.00 93.69 216 GLY A N 1
ATOM 1737 C CA . GLY A 1 216 ? -4.694 -14.097 -5.406 1.00 93.69 216 GLY A CA 1
ATOM 1738 C C . GLY A 1 216 ? -4.412 -13.518 -6.797 1.00 93.69 216 GLY A C 1
ATOM 1739 O O . GLY A 1 216 ? -3.689 -14.142 -7.570 1.00 93.69 216 GLY A O 1
ATOM 1740 N N . SER A 1 217 ? -5.011 -12.372 -7.140 1.00 94.50 217 SER A N 1
ATOM 1741 C CA . SER A 1 217 ? -4.925 -11.783 -8.473 1.00 94.50 217 SER A CA 1
ATOM 1742 C C . SER A 1 217 ? -3.678 -10.912 -8.635 1.00 94.50 217 SER A C 1
ATOM 1744 O O . SER A 1 217 ? -2.718 -10.972 -7.863 1.00 94.50 217 SER A O 1
ATOM 1746 N N . LEU A 1 218 ? -3.702 -10.085 -9.673 1.00 95.69 218 LEU A N 1
ATOM 1747 C CA . LEU A 1 218 ? -2.735 -9.033 -9.909 1.00 95.69 218 LEU A CA 1
ATOM 1748 C C . LEU A 1 218 ? -3.451 -7.682 -10.017 1.00 95.69 218 LEU A C 1
ATOM 1750 O O . LEU A 1 218 ? -4.647 -7.633 -10.316 1.00 95.69 218 LEU A O 1
ATOM 1754 N N . LEU A 1 219 ? -2.729 -6.598 -9.750 1.00 97.00 219 LEU A N 1
ATOM 1755 C CA . LEU A 1 219 ? -3.273 -5.243 -9.678 1.00 97.00 219 LEU A CA 1
ATOM 1756 C C . LEU A 1 219 ? -2.240 -4.261 -10.217 1.00 97.00 219 LEU A C 1
ATOM 1758 O O . LEU A 1 219 ? -1.052 -4.365 -9.909 1.00 97.00 219 LEU A O 1
ATOM 1762 N N . TYR A 1 220 ? -2.703 -3.336 -11.055 1.00 97.69 220 TYR A N 1
ATOM 1763 C CA . TYR A 1 220 ? -1.862 -2.364 -11.738 1.00 97.69 220 TYR A CA 1
ATOM 1764 C C . TYR A 1 220 ? -2.222 -0.940 -11.305 1.00 97.69 220 TYR A C 1
ATOM 1766 O O . TYR A 1 220 ? -3.338 -0.486 -11.546 1.00 97.69 220 TYR A O 1
ATOM 1774 N N . ASP A 1 221 ? -1.270 -0.244 -10.688 1.00 97.38 221 ASP A N 1
ATOM 1775 C CA . ASP A 1 221 ? -1.431 1.106 -10.149 1.00 97.38 221 ASP A CA 1
ATOM 1776 C C . ASP A 1 221 ? -0.524 2.114 -10.848 1.00 97.38 221 ASP A C 1
ATOM 1778 O O . ASP A 1 221 ? 0.629 1.822 -11.181 1.00 97.38 221 ASP A O 1
ATOM 1782 N N . HIS A 1 222 ? -0.999 3.351 -10.932 1.00 98.06 222 HIS A N 1
ATOM 1783 C CA . HIS A 1 222 ? -0.170 4.541 -11.075 1.00 98.06 222 HIS A CA 1
ATOM 1784 C C . HIS A 1 222 ? -0.166 5.318 -9.760 1.00 98.06 222 HIS A C 1
ATOM 1786 O O . HIS A 1 222 ? -1.225 5.559 -9.181 1.00 98.06 222 HIS A O 1
ATOM 1792 N N . ILE A 1 223 ? 1.018 5.709 -9.290 1.00 97.88 223 ILE A N 1
ATOM 1793 C CA . ILE A 1 223 ? 1.203 6.366 -7.995 1.00 97.88 223 ILE A CA 1
ATOM 1794 C C . ILE A 1 223 ? 2.093 7.599 -8.149 1.00 97.88 223 ILE A C 1
ATOM 1796 O O . ILE A 1 223 ? 3.154 7.546 -8.775 1.00 97.88 223 ILE A O 1
ATOM 1800 N N . HIS A 1 224 ? 1.669 8.700 -7.535 1.00 97.62 224 HIS A N 1
ATOM 1801 C CA . HIS A 1 224 ? 2.453 9.919 -7.372 1.00 97.62 224 HIS A CA 1
ATOM 1802 C C . HIS A 1 224 ? 2.419 10.348 -5.905 1.00 97.62 224 HIS A C 1
ATOM 1804 O O . HIS A 1 224 ? 1.353 10.563 -5.330 1.00 97.62 224 HIS A O 1
ATOM 1810 N N . THR A 1 225 ? 3.586 10.442 -5.276 1.00 95.81 225 THR A N 1
ATOM 1811 C CA . THR A 1 225 ? 3.697 10.743 -3.844 1.00 95.81 225 THR A CA 1
ATOM 1812 C C . THR A 1 225 ? 5.068 11.330 -3.512 1.00 95.81 225 THR A C 1
ATOM 1814 O O . THR A 1 225 ? 5.887 11.563 -4.403 1.00 95.81 225 THR A O 1
ATOM 1817 N N . ARG A 1 226 ? 5.336 11.566 -2.226 1.00 92.62 226 ARG A N 1
ATOM 1818 C CA . ARG A 1 226 ? 6.648 11.952 -1.718 1.00 92.62 226 ARG A CA 1
ATOM 1819 C C . ARG A 1 226 ? 7.270 10.844 -0.886 1.00 92.62 226 ARG A C 1
ATOM 1821 O O . ARG A 1 226 ? 6.613 10.267 -0.020 1.00 92.62 226 ARG A O 1
ATOM 1828 N N . MET A 1 227 ? 8.553 10.600 -1.116 1.00 90.81 227 MET A N 1
ATOM 1829 C CA . MET A 1 227 ? 9.353 9.632 -0.376 1.00 90.81 227 MET A CA 1
ATOM 1830 C C . MET A 1 227 ? 10.744 10.197 -0.109 1.00 90.81 227 MET A C 1
ATOM 1832 O O . MET A 1 227 ? 11.320 10.898 -0.941 1.00 90.81 227 MET A O 1
ATOM 1836 N N . ASP A 1 228 ? 11.307 9.840 1.037 1.00 89.81 228 ASP A N 1
ATOM 1837 C CA . ASP A 1 228 ? 12.691 10.168 1.368 1.00 89.81 228 ASP A CA 1
ATOM 1838 C C . ASP A 1 228 ? 13.639 9.497 0.365 1.00 89.81 228 ASP A C 1
ATOM 1840 O O . ASP A 1 228 ? 13.481 8.318 0.063 1.00 89.81 228 ASP A O 1
ATOM 1844 N N . ARG A 1 229 ? 14.610 10.226 -0.185 1.00 90.00 229 ARG A N 1
ATOM 1845 C CA . ARG A 1 229 ? 15.570 9.710 -1.165 1.00 90.00 229 ARG A CA 1
ATOM 1846 C C . ARG A 1 229 ? 16.977 9.667 -0.585 1.00 90.00 229 ARG A C 1
ATOM 1848 O O . ARG A 1 229 ? 17.445 10.622 0.042 1.00 90.00 229 ARG A O 1
ATOM 1855 N N . GLY A 1 230 ? 17.662 8.558 -0.857 1.00 85.94 230 GLY A N 1
ATOM 1856 C CA . GLY A 1 230 ? 19.017 8.290 -0.392 1.00 85.94 230 GLY A CA 1
ATOM 1857 C C . GLY A 1 230 ? 19.150 8.233 1.133 1.00 85.94 230 GLY A C 1
ATOM 1858 O O . GLY A 1 230 ? 18.189 8.370 1.887 1.00 85.94 230 GLY A O 1
ATOM 1859 N N . GLU A 1 231 ? 20.384 8.065 1.604 1.00 78.75 231 GLU A N 1
ATOM 1860 C CA . GLU A 1 231 ? 20.662 7.898 3.038 1.00 78.75 231 GLU A CA 1
ATOM 1861 C C . GLU A 1 231 ? 20.487 9.189 3.850 1.00 78.75 231 GLU A C 1
ATOM 1863 O O . GLU A 1 231 ? 20.259 9.131 5.057 1.00 78.75 231 GLU A O 1
ATOM 1868 N N . ALA A 1 232 ? 20.577 10.346 3.188 1.00 76.06 232 ALA A N 1
ATOM 1869 C CA . ALA A 1 232 ? 20.331 11.652 3.795 1.00 76.06 232 ALA A CA 1
ATOM 1870 C C . ALA A 1 232 ? 18.833 11.940 4.007 1.00 76.06 232 ALA A C 1
ATOM 1872 O O . ALA A 1 232 ? 18.500 12.863 4.746 1.00 76.06 232 ALA A O 1
ATOM 1873 N N . GLY A 1 233 ? 17.944 11.160 3.377 1.00 79.69 233 GLY A N 1
ATOM 1874 C CA . GLY A 1 233 ? 16.500 11.230 3.583 1.00 79.69 233 GLY A CA 1
ATOM 1875 C C . GLY A 1 233 ? 15.838 12.491 3.024 1.00 79.69 233 GLY A C 1
ATOM 1876 O O . GLY A 1 233 ? 14.919 13.024 3.639 1.00 79.69 233 GLY A O 1
ATOM 1877 N N . ALA A 1 234 ? 16.300 13.003 1.880 1.00 84.69 234 ALA A N 1
ATOM 1878 C CA . ALA A 1 234 ? 15.684 14.181 1.272 1.00 84.69 234 ALA A CA 1
ATOM 1879 C C . ALA A 1 234 ? 14.278 13.834 0.767 1.00 84.69 234 ALA A C 1
ATOM 1881 O O . ALA A 1 234 ? 14.120 12.938 -0.058 1.00 84.69 234 ALA A O 1
ATOM 1882 N N . ASN A 1 235 ? 13.254 14.526 1.258 1.00 88.38 235 ASN A N 1
ATOM 1883 C CA . ASN A 1 235 ? 11.875 14.204 0.917 1.00 88.38 235 ASN A CA 1
ATOM 1884 C C . ASN A 1 235 ? 11.515 14.713 -0.492 1.00 88.38 235 ASN A C 1
ATOM 1886 O O . ASN A 1 235 ? 11.235 15.902 -0.688 1.00 88.38 235 ASN A O 1
ATOM 1890 N N . GLU A 1 236 ? 11.524 13.811 -1.474 1.00 92.94 236 GLU A N 1
ATOM 1891 C CA . GLU A 1 236 ? 11.408 14.119 -2.901 1.00 92.94 236 GLU A CA 1
ATOM 1892 C C . GLU A 1 236 ? 10.152 13.499 -3.528 1.00 92.94 236 GLU A C 1
ATOM 1894 O O . GLU A 1 236 ? 9.601 12.511 -3.044 1.00 92.94 236 GLU A O 1
ATOM 1899 N N . SER A 1 237 ? 9.684 14.103 -4.623 1.00 95.00 237 SER A N 1
ATOM 1900 C CA . SER A 1 237 ? 8.534 13.589 -5.376 1.00 95.00 237 SER A CA 1
ATOM 1901 C C . SER A 1 237 ? 8.946 12.356 -6.176 1.00 95.00 237 SER A C 1
ATOM 1903 O O . SER A 1 237 ? 9.949 12.385 -6.888 1.00 95.00 237 SER A O 1
ATOM 1905 N N . ILE A 1 238 ? 8.148 11.297 -6.097 1.00 96.62 238 ILE A N 1
ATOM 1906 C CA . ILE A 1 238 ? 8.337 10.064 -6.852 1.00 96.62 238 ILE A CA 1
ATOM 1907 C C . ILE A 1 238 ? 7.054 9.722 -7.609 1.00 96.62 238 ILE A C 1
ATOM 1909 O O . ILE A 1 238 ? 5.941 9.825 -7.090 1.00 96.62 238 ILE A O 1
ATOM 1913 N N . SER A 1 239 ? 7.234 9.313 -8.859 1.00 98.06 239 SER A N 1
ATOM 1914 C CA . SER A 1 239 ? 6.174 8.981 -9.803 1.00 98.06 239 SER A CA 1
ATOM 1915 C C . SER A 1 239 ? 6.459 7.592 -10.355 1.00 98.06 239 SER A C 1
ATOM 1917 O O . SER A 1 239 ? 7.511 7.371 -10.961 1.00 98.06 239 SER A O 1
ATOM 1919 N N . PHE A 1 240 ? 5.571 6.630 -10.120 1.00 98.00 240 PHE A N 1
ATOM 1920 C CA . PHE A 1 240 ? 5.812 5.253 -10.528 1.00 98.00 240 PHE A CA 1
ATOM 1921 C C . PHE A 1 240 ? 4.545 4.472 -10.855 1.00 98.00 240 PHE A C 1
ATOM 1923 O O . PHE A 1 240 ? 3.450 4.744 -10.372 1.00 98.00 240 PHE A O 1
ATOM 1930 N N . LYS A 1 241 ? 4.742 3.456 -11.684 1.00 97.88 241 LYS A N 1
ATOM 1931 C CA . LYS A 1 241 ? 3.787 2.396 -11.973 1.00 97.88 241 LYS A CA 1
ATOM 1932 C C . LYS A 1 241 ? 4.102 1.220 -11.062 1.00 97.88 241 LYS A C 1
ATOM 1934 O O . LYS A 1 241 ? 5.279 0.915 -10.851 1.00 97.88 241 LYS A O 1
ATOM 1939 N N . ARG A 1 242 ? 3.085 0.548 -10.539 1.00 97.75 242 ARG A N 1
ATOM 1940 C CA . ARG A 1 242 ? 3.260 -0.623 -9.680 1.00 97.75 242 ARG A CA 1
ATOM 1941 C C . ARG A 1 242 ? 2.389 -1.768 -10.154 1.00 97.75 242 ARG A C 1
ATOM 1943 O O . ARG A 1 242 ? 1.199 -1.595 -10.375 1.00 97.75 242 ARG A O 1
ATOM 1950 N N . LEU A 1 243 ? 2.994 -2.942 -10.236 1.00 97.81 243 LEU A N 1
ATOM 1951 C CA . LEU A 1 243 ? 2.305 -4.209 -10.378 1.00 97.81 243 LEU A CA 1
ATOM 1952 C C . LEU A 1 243 ? 2.393 -4.954 -9.044 1.00 97.81 243 LEU A C 1
ATOM 1954 O O . LEU A 1 243 ? 3.490 -5.250 -8.567 1.00 97.81 243 LEU A O 1
ATOM 1958 N N . LEU A 1 244 ? 1.242 -5.225 -8.439 1.00 98.44 244 LEU A N 1
ATOM 1959 C CA . LEU A 1 244 ? 1.115 -6.133 -7.305 1.00 98.44 244 LEU A CA 1
ATOM 1960 C C . LEU A 1 244 ? 0.717 -7.515 -7.816 1.00 98.44 244 LEU A C 1
ATOM 1962 O O . LEU A 1 244 ? -0.154 -7.632 -8.676 1.00 98.44 244 LEU A O 1
ATOM 1966 N N . LEU A 1 245 ? 1.359 -8.546 -7.279 1.00 98.31 245 LEU A N 1
ATOM 1967 C CA . LEU A 1 245 ? 1.242 -9.932 -7.715 1.00 98.31 245 LEU A CA 1
ATOM 1968 C C . LEU A 1 245 ? 0.956 -10.826 -6.507 1.00 98.31 245 LEU A C 1
ATOM 1970 O O . LEU A 1 245 ? 1.747 -10.869 -5.558 1.00 98.31 245 LEU A O 1
ATOM 1974 N N . GLY A 1 246 ? -0.168 -11.541 -6.541 1.00 98.19 246 GLY A N 1
ATOM 1975 C CA . GLY A 1 246 ? -0.494 -12.570 -5.560 1.00 98.19 246 GLY A CA 1
ATOM 1976 C C . GLY A 1 246 ? 0.360 -13.814 -5.780 1.00 98.19 246 GLY A C 1
ATOM 1977 O O . GLY A 1 246 ? 0.300 -14.442 -6.833 1.00 98.19 246 GLY A O 1
ATOM 1978 N N . CYS A 1 247 ? 1.158 -14.185 -4.788 1.00 98.06 247 CYS A N 1
ATOM 1979 C CA . CYS A 1 247 ? 2.077 -15.315 -4.850 1.00 98.06 247 CYS A CA 1
ATOM 1980 C C . CYS A 1 247 ? 1.906 -16.241 -3.637 1.00 98.06 247 CYS A C 1
ATOM 1982 O O . CYS A 1 247 ? 1.170 -15.955 -2.688 1.00 98.06 247 CYS A O 1
ATOM 1984 N N . ARG A 1 248 ? 2.611 -17.371 -3.657 1.00 97.31 248 ARG A N 1
ATOM 1985 C CA . ARG A 1 248 ? 2.693 -18.337 -2.562 1.00 97.31 248 ARG A CA 1
ATOM 1986 C C . ARG A 1 248 ? 4.144 -18.740 -2.334 1.00 97.31 248 ARG A C 1
ATOM 1988 O O . ARG A 1 248 ? 4.912 -18.853 -3.285 1.00 97.31 248 ARG A O 1
ATOM 1995 N N . TYR A 1 249 ? 4.503 -18.957 -1.075 1.00 96.94 249 TYR A N 1
ATOM 1996 C CA . TYR A 1 249 ? 5.728 -19.665 -0.702 1.00 96.94 249 TYR A CA 1
ATOM 1997 C C . TYR A 1 249 ? 5.549 -21.185 -0.868 1.00 96.94 249 TYR A C 1
ATOM 1999 O O . TYR A 1 249 ? 4.410 -21.649 -0.963 1.00 96.94 249 TYR A O 1
ATOM 2007 N N . PRO A 1 250 ? 6.636 -21.983 -0.814 1.00 95.38 250 PRO A N 1
ATOM 2008 C CA . PRO A 1 250 ? 6.561 -23.446 -0.913 1.00 95.38 250 PRO A CA 1
ATOM 2009 C C . PRO A 1 250 ? 5.672 -24.117 0.147 1.00 95.38 250 PRO A C 1
ATOM 2011 O O . PRO A 1 250 ? 5.173 -25.218 -0.061 1.00 95.38 250 PRO A O 1
ATOM 2014 N N . ASP A 1 251 ? 5.443 -23.453 1.284 1.00 95.19 251 ASP A N 1
ATOM 2015 C CA . ASP A 1 251 ? 4.527 -23.904 2.340 1.00 95.19 251 ASP A CA 1
ATOM 2016 C C . ASP A 1 251 ? 3.052 -23.522 2.083 1.00 95.19 251 ASP A C 1
ATOM 2018 O O . ASP A 1 251 ? 2.209 -23.665 2.967 1.00 95.19 251 ASP A O 1
ATOM 2022 N N . ASN A 1 252 ? 2.736 -23.030 0.880 1.00 94.19 252 ASN A N 1
ATOM 2023 C CA . ASN A 1 252 ? 1.447 -22.482 0.446 1.00 94.19 252 ASN A CA 1
ATOM 2024 C C . ASN A 1 252 ? 0.974 -21.225 1.189 1.00 94.19 252 ASN A C 1
ATOM 2026 O O . ASN A 1 252 ? -0.131 -20.742 0.934 1.00 94.19 252 ASN A O 1
ATOM 2030 N N . SER A 1 253 ? 1.786 -20.654 2.080 1.00 94.94 253 SER A N 1
ATOM 2031 C CA . SER A 1 253 ? 1.447 -19.368 2.680 1.00 94.94 253 SER A CA 1
ATOM 2032 C C . SER A 1 253 ? 1.518 -18.247 1.645 1.00 94.94 253 SER A C 1
ATOM 2034 O O . SER A 1 253 ? 2.325 -18.269 0.714 1.00 94.94 253 SER A O 1
ATOM 2036 N N . PHE A 1 254 ? 0.662 -17.245 1.822 1.00 96.69 254 PHE A N 1
ATOM 2037 C CA . PHE A 1 254 ? 0.553 -16.135 0.890 1.00 96.69 254 PHE A CA 1
ATOM 2038 C C . PHE A 1 254 ? 1.806 -15.244 0.894 1.00 96.69 254 PHE A C 1
ATOM 2040 O O . PHE A 1 254 ? 2.341 -14.898 1.953 1.00 96.69 254 PHE A O 1
ATOM 2047 N N . ALA A 1 255 ? 2.211 -14.817 -0.298 1.00 97.62 255 ALA A N 1
ATOM 2048 C CA . ALA A 1 255 ? 3.237 -13.817 -0.548 1.00 97.62 255 ALA A CA 1
ATOM 2049 C C . ALA A 1 255 ? 2.670 -12.729 -1.468 1.00 97.62 255 ALA A C 1
ATOM 2051 O O . ALA A 1 255 ? 1.903 -13.018 -2.379 1.00 97.62 255 ALA A O 1
ATOM 2052 N N . LEU A 1 256 ? 3.068 -11.479 -1.257 1.00 98.31 256 LEU A N 1
ATOM 2053 C CA . LEU A 1 256 ? 2.757 -10.375 -2.161 1.00 98.31 256 LEU A CA 1
ATOM 2054 C C . LEU A 1 256 ? 4.048 -9.897 -2.810 1.00 98.31 256 LEU A C 1
ATOM 2056 O O . LEU A 1 256 ? 4.919 -9.389 -2.107 1.00 98.31 256 LEU A O 1
ATOM 2060 N N . ALA A 1 257 ? 4.171 -10.015 -4.127 1.00 98.31 257 ALA A N 1
ATOM 2061 C CA . ALA A 1 257 ? 5.275 -9.410 -4.860 1.00 98.31 257 ALA A CA 1
ATOM 2062 C C . ALA A 1 257 ? 4.858 -8.044 -5.429 1.00 98.31 257 ALA A C 1
ATOM 2064 O O . ALA A 1 257 ? 3.759 -7.878 -5.951 1.00 98.31 257 ALA A O 1
ATOM 2065 N N . SER A 1 258 ? 5.742 -7.057 -5.307 1.00 98.19 258 SER A N 1
ATOM 2066 C CA . SER A 1 258 ? 5.581 -5.696 -5.811 1.00 98.19 258 SER A CA 1
ATOM 2067 C C . SER A 1 258 ? 6.702 -5.399 -6.798 1.00 98.19 258 SER A C 1
ATOM 2069 O O . SER A 1 258 ? 7.878 -5.401 -6.426 1.00 98.19 258 SER A O 1
ATOM 2071 N N . LEU A 1 259 ? 6.329 -5.139 -8.048 1.00 98.12 259 LEU A N 1
ATOM 2072 C CA . LEU A 1 259 ? 7.223 -4.713 -9.117 1.00 98.12 259 LEU A CA 1
ATOM 2073 C C . LEU A 1 259 ? 6.924 -3.252 -9.452 1.00 98.12 259 LEU A C 1
ATOM 2075 O O . LEU A 1 259 ? 5.786 -2.905 -9.769 1.00 98.12 259 LEU A O 1
ATOM 2079 N N . VAL A 1 260 ? 7.934 -2.388 -9.372 1.00 97.75 260 VAL A N 1
ATOM 2080 C CA . VAL A 1 260 ? 7.757 -0.935 -9.492 1.00 97.75 260 VAL A CA 1
ATOM 2081 C C . VAL A 1 260 ? 8.672 -0.356 -10.561 1.00 97.75 260 VAL A C 1
ATOM 2083 O O . VAL A 1 260 ? 9.874 -0.612 -10.556 1.00 97.75 260 VAL A O 1
ATOM 2086 N N . VAL A 1 261 ? 8.102 0.482 -11.427 1.00 97.94 261 VAL A N 1
ATOM 2087 C CA . VAL A 1 261 ? 8.812 1.206 -12.488 1.00 97.94 261 VAL A CA 1
ATOM 2088 C C . VAL A 1 261 ? 8.555 2.699 -12.340 1.00 97.94 261 VAL A C 1
ATOM 2090 O O . VAL A 1 261 ? 7.432 3.168 -12.534 1.00 97.94 261 VAL A O 1
ATOM 2093 N N . ARG A 1 262 ? 9.601 3.461 -12.001 1.00 98.06 262 ARG A N 1
ATOM 2094 C CA . ARG A 1 262 ? 9.547 4.931 -11.977 1.00 98.06 262 ARG A CA 1
ATOM 2095 C C . ARG A 1 262 ? 9.325 5.466 -13.387 1.00 98.06 262 ARG A C 1
ATOM 2097 O O . ARG A 1 262 ? 10.050 5.094 -14.307 1.00 98.06 262 ARG A O 1
ATOM 2104 N N . SER A 1 263 ? 8.330 6.327 -13.560 1.00 97.62 263 SER A N 1
ATOM 2105 C CA . SER A 1 263 ? 7.894 6.793 -14.877 1.00 97.62 263 SER A CA 1
ATOM 2106 C C . SER A 1 263 ? 7.251 8.173 -14.798 1.00 97.62 263 SER A C 1
ATOM 2108 O O . SER A 1 263 ? 6.616 8.522 -13.803 1.00 97.62 263 SER A O 1
ATOM 2110 N N . HIS A 1 264 ? 7.380 8.943 -15.879 1.00 97.50 264 HIS A N 1
ATOM 2111 C CA . HIS A 1 264 ? 6.571 10.148 -16.103 1.00 97.50 264 HIS A CA 1
ATOM 2112 C C . HIS A 1 264 ? 5.285 9.867 -16.888 1.00 97.50 264 HIS A C 1
ATOM 2114 O O . HIS A 1 264 ? 4.397 10.711 -16.944 1.00 97.50 264 HIS A O 1
ATOM 2120 N N . ALA A 1 265 ? 5.148 8.680 -17.480 1.00 96.06 265 ALA A N 1
ATOM 2121 C CA . ALA A 1 265 ? 3.960 8.276 -18.223 1.00 96.06 265 ALA A CA 1
ATOM 2122 C C . ALA A 1 265 ? 2.882 7.728 -17.271 1.00 96.06 265 ALA A C 1
ATOM 2124 O O . ALA A 1 265 ? 2.518 6.554 -17.345 1.00 96.06 265 ALA A O 1
ATOM 2125 N N . LEU A 1 266 ? 2.410 8.577 -16.356 1.00 97.12 266 LEU A N 1
ATOM 2126 C CA . LEU A 1 266 ? 1.314 8.271 -15.440 1.00 97.12 266 LEU A CA 1
ATOM 2127 C C . LEU A 1 266 ? 0.023 8.955 -15.880 1.00 97.12 266 LEU A C 1
ATOM 2129 O O . LEU A 1 266 ? 0.017 10.027 -16.477 1.00 97.12 266 LEU A O 1
ATOM 2133 N N . GLU A 1 267 ? -1.083 8.332 -15.509 1.00 96.44 267 GLU A N 1
ATOM 2134 C CA . GLU A 1 267 ? -2.433 8.855 -15.666 1.00 96.44 267 GLU A CA 1
ATOM 2135 C C . GLU A 1 267 ? -3.140 8.721 -14.328 1.00 96.44 267 GLU A C 1
ATOM 2137 O O . GLU A 1 267 ? -3.511 7.620 -13.948 1.00 96.44 267 GLU A O 1
ATOM 2142 N N . ILE A 1 268 ? -3.292 9.821 -13.601 1.00 97.56 268 ILE A N 1
ATOM 2143 C CA . ILE A 1 268 ? -3.967 9.839 -12.304 1.00 97.56 268 ILE A CA 1
ATOM 2144 C C . ILE A 1 268 ? -4.907 11.040 -12.307 1.00 97.56 268 ILE A C 1
ATOM 2146 O O . ILE A 1 268 ? -4.480 12.166 -12.574 1.00 97.56 268 ILE A O 1
ATOM 2150 N N . GLN A 1 269 ? -6.192 10.816 -12.043 1.00 96.25 269 GLN A N 1
ATOM 2151 C CA . GLN A 1 269 ? -7.172 11.893 -11.970 1.00 96.25 269 GLN A CA 1
ATOM 2152 C C . GLN A 1 269 ? -6.757 12.905 -10.896 1.00 96.25 269 GLN A C 1
ATOM 2154 O O . GLN A 1 269 ? -6.516 12.542 -9.747 1.00 96.25 269 GLN A O 1
ATOM 2159 N N . GLY A 1 270 ? -6.694 14.181 -11.286 1.00 93.94 270 GLY A N 1
ATOM 2160 C CA . GLY A 1 270 ? -6.306 15.284 -10.402 1.00 93.94 270 GLY A CA 1
ATOM 2161 C C . GLY A 1 270 ? -4.803 15.577 -10.352 1.00 93.94 270 GLY A C 1
ATOM 2162 O O . GLY A 1 270 ? -4.420 16.577 -9.758 1.00 93.94 270 GLY A O 1
ATOM 2163 N N . VAL A 1 271 ? -3.956 14.781 -11.016 1.00 97.31 271 VAL A N 1
ATOM 2164 C CA . VAL A 1 271 ? -2.500 14.991 -11.038 1.00 97.31 271 VAL A CA 1
ATOM 2165 C C . VAL A 1 271 ? -2.061 15.490 -12.414 1.00 97.31 271 VAL A C 1
ATOM 2167 O O . VAL A 1 271 ? -2.292 14.838 -13.432 1.00 97.31 271 VAL A O 1
ATOM 2170 N N . SER A 1 272 ? -1.416 16.658 -12.466 1.00 97.31 272 SER A N 1
ATOM 2171 C CA . SER A 1 272 ? -0.917 17.230 -13.722 1.00 97.31 272 SER A CA 1
ATOM 2172 C C . SER A 1 272 ? 0.415 16.609 -14.159 1.00 97.31 272 SER A C 1
ATOM 2174 O O . SER A 1 272 ? 1.210 16.145 -13.339 1.00 97.31 272 SER A O 1
ATOM 2176 N N . ALA A 1 273 ? 0.728 16.708 -15.456 1.00 96.88 273 ALA A N 1
ATOM 2177 C CA . ALA A 1 273 ? 2.048 16.339 -15.978 1.00 96.88 273 ALA A CA 1
ATOM 2178 C C . ALA A 1 273 ? 3.183 17.089 -15.255 1.00 96.88 273 ALA A C 1
ATOM 2180 O O . ALA A 1 273 ? 4.183 16.488 -14.880 1.00 96.88 273 ALA A O 1
ATOM 2181 N N . SER A 1 274 ? 2.989 18.377 -14.955 1.00 97.31 274 SER A N 1
ATOM 2182 C CA . SER A 1 274 ? 3.973 19.184 -14.225 1.00 97.31 274 SER A CA 1
ATOM 2183 C C . SER A 1 274 ? 4.215 18.723 -12.783 1.00 97.31 274 SER A C 1
ATOM 2185 O O . SER A 1 274 ? 5.295 18.970 -12.253 1.00 97.31 274 SER A O 1
ATOM 2187 N N . MET A 1 275 ? 3.244 18.072 -12.132 1.00 96.94 275 MET A N 1
ATOM 2188 C CA . MET A 1 275 ? 3.452 17.430 -10.829 1.00 96.94 275 MET A CA 1
ATOM 2189 C C . MET A 1 275 ? 4.274 16.153 -10.987 1.00 96.94 275 MET A C 1
ATOM 2191 O O . MET A 1 275 ? 5.273 15.976 -10.293 1.00 96.94 275 MET A O 1
ATOM 2195 N N . ILE A 1 276 ? 3.903 15.307 -11.952 1.00 97.44 276 ILE A N 1
ATOM 2196 C CA . ILE A 1 276 ? 4.594 14.046 -12.249 1.00 97.44 276 ILE A CA 1
ATOM 2197 C C . ILE A 1 276 ? 6.074 14.287 -12.589 1.00 97.44 276 ILE A C 1
ATOM 2199 O O . ILE A 1 276 ? 6.946 13.569 -12.091 1.00 97.44 276 ILE A O 1
ATOM 2203 N N . GLU A 1 277 ? 6.351 15.328 -13.377 1.00 97.19 277 GLU A N 1
ATOM 2204 C CA . GLU A 1 277 ? 7.686 15.742 -13.827 1.00 97.19 277 GLU A CA 1
ATOM 2205 C C . GLU A 1 277 ? 8.563 16.356 -12.721 1.00 97.19 277 GLU A C 1
ATOM 2207 O O . GLU A 1 277 ? 9.741 16.620 -12.961 1.00 97.19 277 GLU A O 1
ATOM 2212 N N . ARG A 1 278 ? 8.043 16.546 -11.495 1.00 96.44 278 ARG A N 1
ATOM 2213 C CA . ARG A 1 278 ? 8.865 16.935 -10.331 1.00 96.44 278 ARG A CA 1
ATOM 2214 C C . ARG A 1 278 ? 9.861 15.849 -9.934 1.00 96.44 278 ARG A C 1
ATOM 2216 O O . ARG A 1 278 ? 10.873 16.166 -9.316 1.00 96.44 278 ARG A O 1
ATOM 2223 N N . MET A 1 279 ? 9.582 14.587 -10.266 1.00 96.94 279 MET A N 1
ATOM 2224 C CA . MET A 1 279 ? 10.567 13.518 -10.124 1.00 96.94 279 MET A CA 1
ATOM 2225 C C . MET A 1 279 ? 11.685 13.718 -11.167 1.00 96.94 279 MET A C 1
ATOM 2227 O O . MET A 1 279 ? 11.367 13.813 -12.356 1.00 96.94 279 MET A O 1
ATOM 2231 N N . PRO A 1 280 ? 12.973 13.732 -10.777 1.00 94.69 280 PRO A N 1
ATOM 2232 C CA . PRO A 1 280 ? 14.088 13.881 -11.713 1.00 94.69 280 PRO A CA 1
ATOM 2233 C C . PRO A 1 280 ? 14.072 12.857 -12.865 1.00 94.69 280 PRO A C 1
ATOM 2235 O O . PRO A 1 280 ? 13.782 11.675 -12.665 1.00 94.69 280 PRO A O 1
ATOM 2238 N N . LYS A 1 281 ? 14.379 13.312 -14.090 1.00 95.12 281 LYS A N 1
ATOM 2239 C CA . LYS A 1 281 ? 14.296 12.494 -15.322 1.00 95.12 281 LYS A CA 1
ATOM 2240 C C . LYS A 1 281 ? 15.302 11.345 -15.362 1.00 95.12 281 LYS A C 1
ATOM 2242 O O . LYS A 1 281 ? 15.018 10.312 -15.955 1.00 95.12 281 LYS A O 1
ATOM 2247 N N . ASP A 1 282 ? 16.458 11.518 -14.734 1.00 94.69 282 ASP A N 1
ATOM 2248 C CA . ASP A 1 282 ? 17.514 10.510 -14.624 1.00 94.69 282 ASP A CA 1
ATOM 2249 C C . ASP A 1 282 ? 17.111 9.300 -13.763 1.00 94.69 282 ASP A C 1
ATOM 2251 O O . ASP A 1 282 ? 17.779 8.271 -13.803 1.00 94.69 282 ASP A O 1
ATOM 2255 N N . LEU A 1 283 ? 15.996 9.390 -13.029 1.00 95.19 283 LEU A N 1
ATOM 2256 C CA . LEU A 1 283 ? 15.476 8.308 -12.189 1.00 95.19 283 LEU A CA 1
ATOM 2257 C C . LEU A 1 283 ? 14.431 7.430 -12.897 1.00 95.19 283 LEU A C 1
ATOM 2259 O O . LEU A 1 283 ? 13.962 6.452 -12.308 1.00 95.19 283 LEU A O 1
ATOM 2263 N N . ILE A 1 284 ? 14.043 7.770 -14.130 1.00 96.94 284 ILE A N 1
ATOM 2264 C CA . ILE A 1 284 ? 13.053 7.025 -14.919 1.00 96.94 284 ILE A CA 1
ATOM 2265 C C . ILE A 1 284 ? 13.580 5.624 -15.260 1.00 96.94 284 ILE A C 1
ATOM 2267 O O . ILE A 1 284 ? 14.749 5.435 -15.577 1.00 96.94 284 ILE A O 1
ATOM 2271 N N . MET A 1 285 ? 12.685 4.637 -15.212 1.00 96.44 285 MET A N 1
ATOM 2272 C CA . MET A 1 285 ? 12.970 3.209 -15.395 1.00 96.44 285 MET A CA 1
ATOM 2273 C C . MET A 1 285 ? 12.228 2.591 -16.595 1.00 96.44 285 MET A C 1
ATOM 2275 O O . MET A 1 285 ? 12.249 1.375 -16.768 1.00 96.44 285 MET A O 1
ATOM 2279 N N . ASP A 1 286 ? 11.546 3.394 -17.420 1.00 91.75 286 ASP A N 1
ATOM 2280 C CA . ASP A 1 286 ? 10.686 2.894 -18.507 1.00 91.75 286 ASP A CA 1
ATOM 2281 C C . ASP A 1 286 ? 11.437 2.037 -19.550 1.00 91.75 286 ASP A C 1
ATOM 2283 O O . ASP A 1 286 ? 10.843 1.127 -20.130 1.00 91.75 286 ASP A O 1
ATOM 2287 N N . ASP A 1 287 ? 12.735 2.289 -19.752 1.00 90.31 287 ASP A N 1
ATOM 2288 C CA . ASP A 1 287 ? 13.557 1.656 -20.794 1.00 90.31 287 ASP A CA 1
ATOM 2289 C C . ASP A 1 287 ? 14.359 0.431 -20.317 1.00 90.31 287 ASP A C 1
ATOM 2291 O O . ASP A 1 287 ? 15.206 -0.076 -21.057 1.00 90.31 287 ASP A O 1
ATOM 2295 N N . ILE A 1 288 ? 14.108 -0.072 -19.101 1.00 88.50 288 ILE A N 1
ATOM 2296 C CA . ILE A 1 288 ? 14.754 -1.300 -18.616 1.00 88.50 288 ILE A CA 1
ATOM 2297 C C . ILE A 1 288 ? 14.379 -2.464 -19.539 1.00 88.50 288 ILE A C 1
ATOM 2299 O O . ILE A 1 288 ? 13.204 -2.803 -19.708 1.00 88.50 288 ILE A O 1
ATOM 2303 N N . ARG A 1 289 ? 15.404 -3.087 -20.123 1.00 77.50 289 ARG A N 1
ATOM 2304 C CA . ARG A 1 289 ? 15.300 -4.316 -20.912 1.00 77.50 289 ARG A CA 1
ATOM 2305 C C . ARG A 1 289 ? 15.913 -5.445 -20.104 1.00 77.50 289 ARG A C 1
ATOM 2307 O O . ARG A 1 289 ? 17.053 -5.320 -19.664 1.00 77.50 289 ARG A O 1
ATOM 2314 N N . LEU A 1 290 ? 15.162 -6.521 -19.919 1.00 75.06 290 LEU A N 1
ATOM 2315 C CA . LEU A 1 290 ? 15.714 -7.752 -19.374 1.00 75.06 290 LEU A CA 1
ATOM 2316 C C . LEU A 1 290 ? 16.403 -8.501 -20.520 1.00 75.06 290 LEU A C 1
ATOM 2318 O O . LEU A 1 290 ? 15.892 -8.513 -21.644 1.00 75.06 290 LEU A O 1
ATOM 2322 N N . GLY A 1 291 ? 17.617 -8.977 -20.244 1.00 57.62 291 GLY A N 1
ATOM 2323 C CA . GLY A 1 291 ? 18.439 -9.745 -21.181 1.00 57.62 291 GLY A CA 1
ATOM 2324 C C . GLY A 1 291 ? 18.001 -11.194 -21.291 1.00 57.62 291 GLY A C 1
ATOM 2325 O O . GLY A 1 291 ? 17.283 -11.662 -20.380 1.00 57.62 291 GLY A O 1
#

Organism: NCBI:txid2072972

Foldseek 3Di:
DDDDPCVVCLLVLLLLLLLCAVVQALVRSCVVSVHDSVVSVVSQVVVCVVVVHHQWDADPNTIDGDPVVVVVNVVSVLVNVVVVCVVVVQWDADVNWTWGWDADPVGWTKTKHWDDVVVVVVALAPLSVLCVVLCVVCVQALPDPSCVLNNLQKWKWADDPDAIATAAHRCNHLLCQFAHDVLRVVRHGDGPQPHWVHPVVRSVCVVVVVVCVVVQAKIKMWMWTWTQGYPVGNTFIFTKIKIWGWHAYPVRGIMIMIGIFTDLPDDTPPDDSVSSPSPDPVSGRSPDDRD

Radius of gyration: 21.34 Å; Cα contacts (8 Å, |Δi|>4): 500; chains: 1; bounding box: 54×44×63 Å

InterPro domains:
  IPR000847 LysR, HTH, N-terminal domain [PF00126] (12-70)
  IPR000847 LysR, HTH, N-terminal domain [PS50931] (9-66)
  IPR036388 Winged helix-like DNA-binding domain superfamily [G3DSA:1.10.10.10] (5-86)
  IPR036390 Winged helix DNA-binding domain superfamily [SSF46785] (12-81)
  IPR050176 LysR-type transcriptional regulator [PTHR30579] (12-89)

Mean predicted aligned error: 6.13 Å

Solvent-accessible surface area (backbone atoms only — not comparable to full-atom values): 15771 Å² total; per-residue (Å²): 130,87,76,82,85,61,63,95,45,45,70,61,26,40,52,40,43,55,41,30,68,73,56,35,32,65,70,60,25,24,62,77,65,75,60,44,66,66,56,42,53,50,30,45,53,52,51,24,62,75,71,72,46,65,37,63,46,76,55,99,90,36,52,42,70,33,72,60,22,57,61,47,45,57,57,43,50,54,52,48,54,52,51,51,31,45,76,70,62,24,44,54,65,55,98,85,27,55,31,34,52,40,78,46,95,88,75,50,42,44,34,37,22,44,49,64,68,72,54,53,76,72,46,79,37,50,54,63,51,47,47,54,51,22,39,59,73,25,72,27,39,70,79,36,73,52,36,55,85,50,45,44,32,26,36,31,34,32,74,51,101,74,62,44,26,31,67,43,68,17,73,70,8,50,64,26,69,40,34,27,69,76,46,48,80,60,44,54,76,33,42,50,46,74,36,93,57,29,52,76,49,34,61,73,46,45,62,65,52,51,50,29,67,75,66,52,42,71,47,40,35,28,38,42,34,60,38,51,37,36,88,86,47,48,79,37,51,45,25,28,37,36,38,40,38,28,27,22,44,98,85,68,47,64,29,40,37,38,39,49,39,28,35,70,91,67,74,43,92,96,60,52,71,76,61,39,60,61,25,64,77,90,65,54,43,49,82,50,73,80,132

Secondary structure (DSSP, 8-state):
---STTGGGHHHHHHHHHHHHHHS-HHHHHHHHT--HHHHHHHHHHHHHHHTS-SEEEETTEEEE-HHHHHHHHHHHHHHHHHHHHHTT-EEEETTEEEEEEE-TTS-EEEEEEE-HHHHHHSS-HHHHHHHHHHHHTTTBTT-GGGHHHHTTEEEEEE-SSSEEEEEE-TTSHHHHHH-HHHHHHHTT-BGGGSTTHHHHHHHHHHHHHHHHHH--EEEEEEEEEEEETTTTEEEEEEEEEEEEEEE-TTS-EEEEEEEEE-S----TT--HHHHTTS-GGG--TT----